Protein AF-A0A524D2X2-F1 (afdb_monomer_lite)

Foldseek 3Di:
DQDWQWDWDWDDDPPDTDIDTHTAFDLDPVVPGRDSQKDFDAFDPVDPVRFTWIARPVPRDIDGRCSGNRVVVVVVVVVVVVCVCPVVVDNDLVVVCVVVVDDSVVSVVVVVVVVVCVCPDPVVVCLLQAADEAQEKEWEWDWDQDPNAIWIWIWIAGPVRRTLFIDIGNDPALVVVLVRVVSSQVSHPHGHQEYEYEPDVSVVVSVVVVQAWHWYKYAYPPDQQFGIWIWGWHHDPFKIKTKIWTWRDDVVPDPDTHTPAIDMDIGTDDDPDPPPPPPDPPPDPPPPDDDDDDDDDPPPPPDDGDDD

Radius of gyration: 34.2 Å; chains: 1; bounding box: 66×46×114 Å

Secondary structure (DSSP, 8-state):
-----EEEEEEEETTEEEEEEEE-----GGGT-----EEEEEE-TTSTT-PEEEEETTT--EEEGGGSHHHHHHHHHHHHHHHHHHHTS---HHHHHHHTT--HHHHHHHHHHHHHHHHHSHHHHHHHHS----SEEEEEEEEEEETTEEEEEEEEEETT--EEEEEEES---HHHHHHHHHHHHTTSSS--SEEEEES-HHHHHHHHHS-S-EEEEEE-SS-TT--EEEEEEEE-SSEEEEEEEEESS-TTT-SS--EEEEEEEEEE-------------TTS------------------------

Structure (mmCIF, N/CA/C/O backbone):
data_AF-A0A524D2X2-F1
#
_entry.id   AF-A0A524D2X2-F1
#
loop_
_atom_site.group_PDB
_atom_site.id
_atom_site.type_symbol
_atom_site.label_atom_id
_atom_site.label_alt_id
_atom_site.label_comp_id
_atom_site.label_asym_id
_atom_site.label_entity_id
_atom_site.label_seq_id
_atom_site.pdbx_PDB_ins_code
_atom_site.Cartn_x
_atom_site.Cartn_y
_atom_site.Cartn_z
_atom_site.occupancy
_atom_site.B_iso_or_equiv
_atom_site.auth_seq_id
_atom_site.auth_comp_id
_atom_site.auth_asym_id
_atom_site.auth_atom_id
_atom_site.pdbx_PDB_model_num
ATOM 1 N N . MET A 1 1 ? 29.702 -10.549 -51.983 1.00 50.19 1 MET A N 1
ATOM 2 C CA . MET A 1 1 ? 29.523 -10.274 -50.538 1.00 50.19 1 MET A CA 1
ATOM 3 C C . MET A 1 1 ? 28.771 -8.965 -50.365 1.00 50.19 1 MET A C 1
ATOM 5 O O . MET A 1 1 ? 29.212 -7.961 -50.914 1.00 50.19 1 MET A O 1
ATOM 9 N N . LYS A 1 2 ? 27.643 -8.965 -49.644 1.00 61.53 2 LYS A N 1
ATOM 10 C CA . LYS A 1 2 ? 26.964 -7.725 -49.238 1.00 61.53 2 LYS A CA 1
ATOM 11 C C . LYS A 1 2 ? 27.835 -6.995 -48.206 1.00 61.53 2 LYS A C 1
ATOM 13 O O . LYS A 1 2 ? 28.372 -7.635 -47.306 1.00 61.53 2 LYS A O 1
ATOM 18 N N . ARG A 1 3 ? 28.019 -5.678 -48.351 1.00 68.75 3 ARG A N 1
ATOM 19 C CA . ARG A 1 3 ? 28.736 -4.856 -47.362 1.00 68.75 3 ARG A CA 1
ATOM 20 C C . ARG A 1 3 ? 27.747 -4.416 -46.285 1.00 68.75 3 ARG A C 1
ATOM 22 O O . ARG A 1 3 ? 26.934 -3.538 -46.547 1.00 68.75 3 ARG A O 1
ATOM 29 N N . LEU A 1 4 ? 27.842 -5.005 -45.096 1.00 79.69 4 LEU A N 1
ATOM 30 C CA . LEU A 1 4 ? 27.175 -4.487 -43.903 1.00 79.69 4 LEU A CA 1
ATOM 31 C C . LEU A 1 4 ? 27.956 -3.291 -43.354 1.00 79.69 4 LEU A C 1
ATOM 33 O O . LEU A 1 4 ? 29.186 -3.323 -43.268 1.00 79.69 4 LEU A O 1
ATOM 37 N N . TYR A 1 5 ? 27.234 -2.232 -42.997 1.00 85.25 5 TYR A N 1
ATOM 38 C CA . TYR A 1 5 ? 27.801 -1.059 -42.343 1.00 85.25 5 TYR A CA 1
ATOM 39 C C . TYR A 1 5 ? 27.584 -1.147 -40.840 1.00 85.25 5 TYR A C 1
ATOM 41 O O . TYR A 1 5 ? 26.526 -1.577 -40.386 1.00 85.25 5 TYR A O 1
ATOM 49 N N . TYR A 1 6 ? 28.575 -0.676 -40.087 1.00 85.88 6 TYR A N 1
ATOM 50 C CA . TYR A 1 6 ? 28.536 -0.658 -38.633 1.00 85.88 6 TYR A CA 1
ATOM 51 C C . TYR A 1 6 ? 28.816 0.748 -38.107 1.00 85.88 6 TYR A C 1
ATOM 53 O O . TYR A 1 6 ? 29.659 1.470 -38.647 1.00 85.88 6 TYR A O 1
ATOM 61 N N . HIS A 1 7 ? 28.120 1.125 -37.041 1.00 81.88 7 HIS A N 1
ATOM 62 C CA . HIS A 1 7 ? 28.504 2.218 -36.165 1.00 81.88 7 HIS A CA 1
ATOM 63 C C . HIS A 1 7 ? 29.312 1.638 -35.009 1.00 81.88 7 HIS A C 1
ATOM 65 O O . HIS A 1 7 ? 28.810 0.819 -34.244 1.00 81.88 7 HIS A O 1
ATOM 71 N N . ASN A 1 8 ? 30.578 2.031 -34.911 1.00 83.69 8 ASN A N 1
ATOM 72 C CA . ASN A 1 8 ? 31.419 1.608 -33.805 1.00 83.69 8 ASN A CA 1
ATOM 73 C C . ASN A 1 8 ? 31.112 2.490 -32.590 1.00 83.69 8 ASN A C 1
ATOM 75 O O . ASN A 1 8 ? 31.401 3.688 -32.596 1.00 83.69 8 ASN A O 1
ATOM 79 N N . LEU A 1 9 ? 30.482 1.895 -31.583 1.00 79.62 9 LEU A N 1
ATOM 80 C CA . LEU A 1 9 ? 30.258 2.518 -30.292 1.00 79.62 9 LEU A CA 1
ATOM 81 C C . LEU A 1 9 ? 31.445 2.186 -29.394 1.00 79.62 9 LEU A C 1
ATOM 83 O O . LEU A 1 9 ? 31.559 1.055 -28.927 1.00 79.62 9 LEU A O 1
ATOM 87 N N . VAL A 1 10 ? 32.296 3.173 -29.133 1.00 82.81 10 VAL A N 1
ATOM 88 C CA . VAL A 1 10 ? 33.324 3.080 -28.093 1.00 82.81 10 VAL A CA 1
ATOM 89 C C . VAL A 1 10 ? 32.718 3.585 -26.793 1.00 82.81 10 VAL A C 1
ATOM 91 O O . VAL A 1 10 ? 32.190 4.698 -26.743 1.00 82.81 10 VAL A O 1
ATOM 94 N N . PHE A 1 11 ? 32.766 2.773 -25.744 1.00 78.12 11 PHE A N 1
ATOM 95 C CA . PHE A 1 11 ? 32.232 3.134 -24.438 1.00 78.12 11 PHE A CA 1
ATOM 96 C C . PHE A 1 11 ? 33.265 2.905 -23.343 1.00 78.12 11 PHE A C 1
ATOM 98 O O . PHE A 1 11 ? 34.055 1.963 -23.384 1.00 78.12 11 PHE A O 1
ATOM 105 N N . LYS A 1 12 ? 33.216 3.773 -22.332 1.00 73.50 12 LYS A N 1
ATOM 106 C CA . LYS A 1 12 ? 34.011 3.652 -21.116 1.00 73.50 12 LYS A CA 1
ATOM 107 C C . LYS A 1 12 ? 33.079 3.635 -19.917 1.00 73.50 12 LYS A C 1
ATOM 109 O O . LYS A 1 12 ? 32.429 4.635 -19.619 1.00 73.50 12 LYS A O 1
ATOM 114 N N . VAL A 1 13 ? 32.996 2.490 -19.250 1.00 63.31 13 VAL A N 1
ATOM 115 C CA . VAL A 1 13 ? 32.180 2.309 -18.047 1.00 63.31 13 VAL A CA 1
ATOM 116 C C . VAL A 1 13 ? 33.104 1.844 -16.931 1.00 63.31 13 VAL A C 1
ATOM 118 O O . VAL A 1 13 ? 33.654 0.744 -16.969 1.00 63.31 13 VAL A O 1
ATOM 121 N N . ASN A 1 14 ? 33.290 2.699 -15.925 1.00 79.00 14 ASN A N 1
ATOM 122 C CA . ASN A 1 14 ? 34.291 2.520 -14.870 1.00 79.00 14 ASN A CA 1
ATOM 123 C C . ASN A 1 14 ? 35.712 2.388 -15.464 1.00 79.00 14 ASN A C 1
ATOM 125 O O . ASN A 1 14 ? 36.148 3.254 -16.223 1.00 79.00 14 ASN A O 1
ATOM 129 N N . ASN A 1 15 ? 36.421 1.305 -15.132 1.00 77.56 15 ASN A N 1
ATOM 130 C CA . ASN A 1 15 ? 37.762 0.997 -15.638 1.00 77.56 15 ASN A CA 1
ATOM 131 C C . ASN A 1 15 ? 37.749 0.127 -16.906 1.00 77.56 15 ASN A C 1
ATOM 133 O O . ASN A 1 15 ? 38.810 -0.315 -17.338 1.00 77.56 15 ASN A O 1
ATOM 137 N N . TYR A 1 16 ? 36.577 -0.133 -17.490 1.00 62.41 16 TYR A N 1
ATOM 138 C CA . TYR A 1 16 ? 36.454 -0.911 -18.718 1.00 62.41 16 TYR A CA 1
ATOM 139 C C . TYR A 1 16 ? 36.249 0.011 -19.910 1.00 62.41 16 TYR A C 1
ATOM 141 O O . TYR A 1 16 ? 35.376 0.882 -19.895 1.00 62.41 16 TYR A O 1
ATOM 149 N N . GLU A 1 17 ? 37.050 -0.213 -20.943 1.00 86.69 17 GLU A N 1
ATOM 150 C CA . GLU A 1 17 ? 36.886 0.374 -22.264 1.00 86.69 17 GLU A CA 1
ATOM 151 C C . GLU A 1 17 ? 36.520 -0.749 -23.231 1.00 86.69 17 GLU A C 1
ATOM 153 O O . GLU A 1 17 ? 37.153 -1.806 -23.243 1.00 86.69 17 GLU A O 1
ATOM 158 N N . GLY A 1 18 ? 35.453 -0.541 -23.992 1.00 82.38 18 GLY A N 1
ATOM 159 C CA . GLY A 1 18 ? 34.936 -1.512 -24.941 1.00 82.38 18 GLY A CA 1
ATOM 160 C C . GLY A 1 18 ? 34.557 -0.838 -26.247 1.00 82.38 18 GLY A C 1
ATOM 161 O O . GLY A 1 18 ? 34.305 0.366 -26.297 1.00 82.38 18 GLY A O 1
ATOM 162 N N . SER A 1 19 ? 34.501 -1.631 -27.312 1.00 84.38 19 SER A N 1
ATOM 163 C CA . SER A 1 19 ? 33.905 -1.201 -28.572 1.00 84.38 19 SER A CA 1
ATOM 164 C C . SER A 1 19 ? 32.875 -2.222 -29.028 1.00 84.38 19 SER A C 1
ATOM 166 O O . SER A 1 19 ? 33.082 -3.428 -28.892 1.00 84.38 19 SER A O 1
ATOM 168 N N . TYR A 1 20 ? 31.751 -1.738 -29.544 1.00 81.88 20 TYR A N 1
ATOM 169 C CA . TYR A 1 20 ? 30.685 -2.578 -30.066 1.00 81.88 20 TYR A CA 1
ATOM 170 C C . TYR A 1 20 ? 30.286 -2.106 -31.463 1.00 81.88 20 TYR A C 1
ATOM 172 O O . TYR A 1 20 ? 30.044 -0.920 -31.690 1.00 81.88 20 TYR A O 1
ATOM 180 N N . ASN A 1 21 ? 30.234 -3.036 -32.416 1.00 85.31 21 ASN A N 1
ATOM 181 C CA . ASN A 1 21 ? 29.871 -2.743 -33.799 1.00 85.31 21 ASN A CA 1
ATOM 182 C C . ASN A 1 21 ? 28.360 -2.882 -33.974 1.00 85.31 21 ASN A C 1
ATOM 184 O O . ASN A 1 21 ? 27.833 -3.981 -34.119 1.00 85.31 21 ASN A O 1
ATOM 188 N N . ILE A 1 22 ? 27.669 -1.748 -33.988 1.00 85.12 22 ILE A N 1
ATOM 189 C CA . ILE A 1 22 ? 26.219 -1.679 -34.141 1.00 85.12 22 ILE A CA 1
ATOM 190 C C . ILE A 1 22 ? 25.862 -1.743 -35.629 1.00 85.12 22 ILE A C 1
ATOM 192 O O . ILE A 1 22 ? 26.285 -0.855 -36.371 1.00 85.12 22 ILE A O 1
ATOM 196 N N . PRO A 1 23 ? 25.089 -2.735 -36.101 1.00 88.75 23 PRO A N 1
ATOM 197 C CA . PRO A 1 23 ? 24.693 -2.798 -37.501 1.00 88.75 23 PRO A CA 1
ATOM 198 C C . PRO A 1 23 ? 23.774 -1.626 -37.875 1.00 88.75 23 PRO A C 1
ATOM 200 O O . PRO A 1 23 ? 22.844 -1.256 -37.152 1.00 88.75 23 PRO A O 1
ATOM 203 N N . ILE A 1 24 ? 24.028 -1.036 -39.041 1.00 88.88 24 ILE A N 1
ATOM 204 C CA . ILE A 1 24 ? 23.178 0.003 -39.623 1.00 88.88 24 ILE A CA 1
ATOM 205 C C . ILE A 1 24 ? 22.122 -0.664 -40.501 1.00 88.88 24 ILE A C 1
ATOM 207 O O . ILE A 1 24 ? 22.444 -1.222 -41.548 1.00 88.88 24 ILE A O 1
ATOM 211 N N . LEU A 1 25 ? 20.864 -0.576 -40.073 1.00 90.81 25 LEU A N 1
ATOM 212 C CA . LEU A 1 25 ? 19.709 -1.190 -40.718 1.00 90.81 25 LEU A CA 1
ATOM 213 C C . LEU A 1 25 ? 18.694 -0.119 -41.112 1.00 90.81 25 LEU A C 1
ATOM 215 O O . LEU A 1 25 ? 18.535 0.889 -40.416 1.00 90.81 25 LEU A O 1
ATOM 219 N N . CYS A 1 26 ? 17.984 -0.347 -42.215 1.00 89.81 26 CYS A N 1
ATOM 220 C CA . CYS A 1 26 ? 16.953 0.576 -42.675 1.00 89.81 26 CYS A CA 1
ATOM 221 C C . CYS A 1 26 ? 15.828 0.730 -41.631 1.00 89.81 26 CYS A C 1
ATOM 223 O O . CYS A 1 26 ? 15.242 -0.276 -41.238 1.00 89.81 26 CYS A O 1
ATOM 225 N N . PRO A 1 27 ? 15.469 1.958 -41.211 1.00 89.38 27 PRO A N 1
ATOM 226 C CA . PRO A 1 27 ? 14.425 2.175 -40.208 1.00 89.38 27 PRO A CA 1
ATOM 227 C C . PRO A 1 27 ? 13.002 2.230 -40.771 1.00 89.38 27 PRO A C 1
ATOM 229 O O . PRO A 1 27 ? 12.057 2.496 -40.024 1.00 89.38 27 PRO A O 1
ATOM 232 N N . ASN A 1 28 ? 12.828 2.032 -42.081 1.00 87.06 28 ASN A N 1
ATOM 233 C CA . ASN A 1 28 ? 11.549 2.238 -42.747 1.00 87.06 28 ASN A CA 1
ATOM 234 C C . ASN A 1 28 ? 10.563 1.089 -42.483 1.00 87.06 28 ASN A C 1
ATOM 236 O O . ASN A 1 28 ? 10.448 0.137 -43.258 1.00 87.06 28 ASN A O 1
ATOM 240 N N . THR A 1 29 ? 9.773 1.233 -41.421 1.00 76.50 29 THR A N 1
ATOM 241 C CA . THR A 1 29 ? 8.719 0.274 -41.064 1.00 76.50 29 THR A CA 1
ATOM 242 C C . THR A 1 29 ? 7.435 0.422 -41.869 1.00 76.50 29 THR A C 1
ATOM 244 O O . THR A 1 29 ? 6.685 -0.542 -41.944 1.00 76.50 29 THR A O 1
ATOM 247 N N . SER A 1 30 ? 7.192 1.563 -42.528 1.00 73.12 30 SER A N 1
ATOM 248 C CA . SER A 1 30 ? 5.973 1.766 -43.337 1.00 73.12 30 SER A CA 1
ATOM 249 C C . SER A 1 30 ? 5.852 0.782 -44.509 1.00 73.12 30 SER A C 1
ATOM 251 O O . SER A 1 30 ? 4.756 0.519 -44.989 1.00 73.12 30 SER A O 1
ATOM 253 N N . ARG A 1 31 ? 6.980 0.202 -44.942 1.00 70.56 31 ARG A N 1
ATOM 254 C CA . ARG A 1 31 ? 7.062 -0.840 -45.979 1.00 70.56 31 ARG A CA 1
ATOM 255 C C . ARG A 1 31 ? 7.665 -2.155 -45.464 1.00 70.56 31 ARG A C 1
ATOM 257 O O . ARG A 1 31 ? 8.093 -2.974 -46.268 1.00 70.56 31 ARG A O 1
ATOM 264 N N . GLY A 1 32 ? 7.791 -2.325 -44.143 1.00 72.06 32 GLY A N 1
ATOM 265 C CA . GLY A 1 32 ? 8.446 -3.493 -43.533 1.00 72.06 32 GLY A CA 1
ATOM 266 C C . GLY A 1 32 ? 9.927 -3.669 -43.907 1.00 72.06 32 GLY A C 1
ATOM 267 O O . GLY A 1 32 ? 10.467 -4.767 -43.808 1.00 72.06 32 GLY A O 1
ATOM 268 N N . CYS A 1 33 ? 10.603 -2.611 -44.365 1.00 80.88 33 CYS A N 1
ATOM 269 C CA . CYS A 1 33 ? 11.963 -2.704 -44.881 1.00 80.88 33 CYS A CA 1
ATOM 270 C C . CYS A 1 33 ? 12.976 -2.664 -43.729 1.00 80.88 33 CYS A C 1
ATOM 272 O O . CYS A 1 33 ? 13.250 -1.600 -43.181 1.00 80.88 33 CYS A O 1
ATOM 274 N N . LYS A 1 34 ? 13.568 -3.820 -43.404 1.00 74.00 34 LYS A N 1
ATOM 275 C CA . LYS A 1 34 ? 14.707 -3.968 -42.473 1.00 74.00 34 LYS A CA 1
ATOM 276 C C . LYS A 1 34 ? 16.011 -4.323 -43.201 1.00 74.00 34 LYS A C 1
ATOM 278 O O . LYS A 1 34 ? 16.839 -5.069 -42.691 1.00 74.00 34 LYS A O 1
ATOM 283 N N . SER A 1 35 ? 16.162 -3.841 -44.433 1.00 83.94 35 SER A N 1
ATOM 284 C CA . SER A 1 35 ? 17.281 -4.233 -45.290 1.00 83.94 35 SER A CA 1
ATOM 285 C C . SER A 1 35 ? 18.638 -3.783 -44.742 1.00 83.94 35 SER A C 1
ATOM 287 O O . SER A 1 35 ? 18.773 -2.688 -44.184 1.00 83.94 35 SER A O 1
ATOM 289 N N . ASP A 1 36 ? 19.641 -4.629 -44.970 1.00 83.56 36 ASP A N 1
ATOM 290 C CA . ASP A 1 36 ? 21.066 -4.376 -44.767 1.00 83.56 36 ASP A CA 1
ATOM 291 C C . ASP A 1 36 ? 21.742 -3.746 -46.002 1.00 83.56 36 ASP A C 1
ATOM 293 O O . ASP A 1 36 ? 22.921 -3.385 -45.960 1.00 83.56 36 ASP A O 1
ATOM 297 N N . ASN A 1 37 ? 21.000 -3.575 -47.105 1.00 90.38 37 ASN A N 1
ATOM 298 C CA . ASN A 1 37 ? 21.481 -3.019 -48.368 1.00 90.38 37 ASN A CA 1
ATOM 299 C C . ASN A 1 37 ? 21.565 -1.487 -48.318 1.00 90.38 37 ASN A C 1
ATOM 301 O O . ASN A 1 37 ? 20.820 -0.750 -48.972 1.00 90.38 37 ASN A O 1
ATOM 305 N N . ILE A 1 38 ? 22.477 -0.999 -47.486 1.00 91.50 38 ILE A N 1
ATOM 306 C CA . ILE A 1 38 ? 22.651 0.421 -47.198 1.00 91.50 38 ILE A CA 1
ATOM 307 C C . ILE A 1 38 ? 23.748 1.023 -48.092 1.00 91.50 38 ILE A C 1
ATOM 309 O O . ILE A 1 38 ? 24.635 0.334 -48.592 1.00 91.50 38 ILE A O 1
ATOM 313 N N . LYS A 1 39 ? 23.689 2.331 -48.337 1.00 92.56 39 LYS A N 1
ATOM 314 C CA . LYS A 1 39 ? 24.737 3.131 -48.983 1.00 92.56 39 LYS A CA 1
ATOM 315 C C . LYS A 1 39 ? 25.091 4.308 -48.075 1.00 92.56 39 LYS A C 1
ATOM 317 O O . LYS A 1 39 ? 24.193 4.945 -47.535 1.00 92.56 39 LYS A O 1
ATOM 322 N N . LYS A 1 40 ? 26.379 4.634 -47.941 1.00 91.19 40 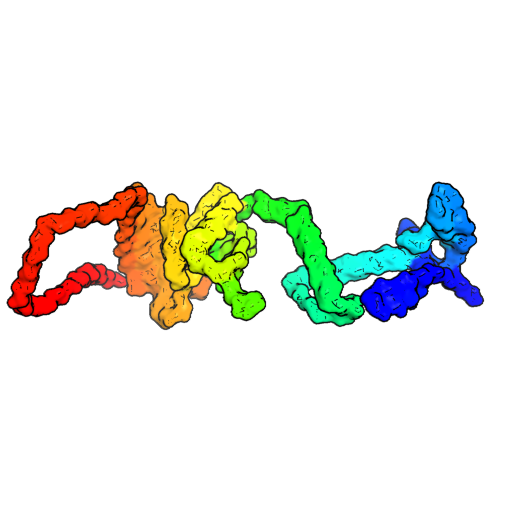LYS A N 1
ATOM 323 C CA . LYS A 1 40 ? 26.821 5.915 -47.360 1.00 91.19 40 LYS A CA 1
ATOM 324 C C . LYS A 1 40 ? 26.575 7.046 -48.358 1.00 91.19 40 LYS A C 1
ATOM 326 O O . LYS A 1 40 ? 27.038 6.958 -49.494 1.00 91.19 40 LYS A O 1
ATOM 331 N N . ASP A 1 41 ? 25.882 8.092 -47.927 1.00 90.19 41 ASP A N 1
ATOM 332 C CA . ASP A 1 41 ? 25.430 9.199 -48.781 1.00 90.19 41 ASP A CA 1
ATOM 333 C C . ASP A 1 41 ? 26.023 10.542 -48.328 1.00 90.19 41 ASP A C 1
ATOM 335 O O . ASP A 1 41 ? 25.339 11.550 -48.183 1.00 90.19 41 ASP A O 1
ATOM 339 N N . GLY A 1 42 ? 27.330 10.524 -48.045 1.00 90.75 42 GLY A N 1
ATOM 340 C CA . GLY A 1 42 ? 28.063 11.691 -47.557 1.00 90.75 42 GLY A CA 1
ATOM 341 C C . GLY A 1 42 ? 27.684 12.117 -46.135 1.00 90.75 42 GLY A C 1
ATOM 342 O O . GLY A 1 42 ? 26.970 11.419 -45.413 1.00 90.75 42 GLY A O 1
ATOM 343 N N . HIS A 1 43 ? 28.220 13.255 -45.713 1.00 90.75 43 HIS A N 1
ATOM 344 C CA . HIS A 1 43 ? 27.957 13.841 -44.402 1.00 90.75 43 HIS A CA 1
ATOM 345 C C . HIS A 1 43 ? 26.979 15.008 -44.522 1.00 90.75 43 HIS A C 1
ATOM 347 O O . HIS A 1 43 ? 26.997 15.737 -45.513 1.00 90.75 43 HIS A O 1
ATOM 353 N N . ASP A 1 44 ? 26.129 15.188 -43.511 1.00 89.75 44 ASP A N 1
ATOM 354 C CA . ASP A 1 44 ? 25.208 16.318 -43.458 1.00 89.75 44 ASP A CA 1
ATOM 355 C C . ASP A 1 44 ? 25.912 17.606 -43.037 1.00 89.75 44 ASP A C 1
ATOM 357 O O . ASP A 1 44 ? 26.047 17.892 -41.850 1.00 89.75 44 ASP A O 1
ATOM 361 N N . THR A 1 45 ? 26.358 18.406 -43.998 1.00 89.81 45 THR A N 1
ATOM 362 C CA . THR A 1 45 ? 27.107 19.637 -43.712 1.00 89.81 45 THR A CA 1
ATOM 363 C C . THR A 1 45 ? 26.252 20.750 -43.101 1.00 89.81 45 THR A C 1
ATOM 365 O O . THR A 1 45 ? 26.811 21.709 -42.575 1.00 89.81 45 THR A O 1
ATOM 368 N N . SER A 1 46 ? 24.917 20.631 -43.102 1.00 88.00 46 SER A N 1
ATOM 369 C CA . SER A 1 46 ? 24.035 21.599 -42.434 1.00 88.00 46 SER A CA 1
ATOM 370 C C . SER A 1 46 ? 24.029 21.482 -40.909 1.00 88.00 46 SER A C 1
ATOM 372 O O . SER A 1 46 ? 23.549 22.389 -40.233 1.00 88.00 46 SER A O 1
ATOM 374 N N . VAL A 1 47 ? 24.554 20.389 -40.345 1.00 85.50 47 VAL A N 1
ATOM 375 C CA . VAL A 1 47 ? 24.633 20.187 -38.892 1.00 85.50 47 VAL A CA 1
ATOM 376 C C . VAL A 1 47 ? 26.093 20.247 -38.454 1.00 85.50 47 VAL A C 1
ATOM 378 O O . VAL A 1 47 ? 26.963 19.635 -39.069 1.00 85.50 47 VAL A O 1
ATOM 381 N N . LYS A 1 48 ? 26.376 20.943 -37.344 1.00 84.94 48 LYS A N 1
ATOM 382 C CA . LYS A 1 48 ? 27.743 21.135 -36.814 1.00 84.94 48 LYS A CA 1
ATOM 383 C C . LYS A 1 48 ? 28.510 19.823 -36.606 1.00 84.94 48 LYS A C 1
ATOM 385 O O . LYS A 1 48 ? 29.720 19.788 -36.791 1.00 84.94 48 LYS A O 1
ATOM 390 N N . SER A 1 49 ? 27.817 18.750 -36.223 1.00 83.94 49 SER A N 1
ATOM 391 C CA . SER A 1 49 ? 28.411 17.420 -36.034 1.00 83.94 49 SER A CA 1
ATOM 392 C C . SER A 1 49 ? 28.702 16.682 -37.343 1.00 83.94 49 SER A C 1
ATOM 394 O O . SER A 1 49 ? 29.320 15.622 -37.301 1.00 83.94 49 SER A O 1
ATOM 396 N N . SER A 1 50 ? 28.252 17.218 -38.484 1.00 88.44 50 SER A N 1
ATOM 397 C CA . SER A 1 50 ? 28.385 16.636 -39.820 1.00 88.44 50 SER A CA 1
ATOM 398 C C . SER A 1 50 ? 28.117 15.127 -39.833 1.00 88.44 50 SER A C 1
ATOM 400 O O . SER A 1 50 ? 29.000 14.344 -40.185 1.00 88.44 50 SER A O 1
ATOM 402 N N . PRO A 1 51 ? 26.931 14.665 -39.392 1.00 90.56 51 PRO A N 1
ATOM 403 C CA . PRO A 1 51 ? 26.656 13.242 -39.246 1.00 90.56 51 PRO A CA 1
ATOM 404 C C . PRO A 1 51 ? 26.652 12.532 -40.604 1.00 90.56 51 PRO A C 1
ATOM 406 O O . PRO A 1 51 ? 26.188 13.070 -41.608 1.00 90.56 51 PRO A O 1
ATOM 409 N N . GLN A 1 52 ? 27.141 11.292 -40.637 1.00 92.81 52 GLN A N 1
ATOM 410 C CA . GLN A 1 52 ? 27.078 10.440 -41.828 1.00 92.81 52 GLN A CA 1
ATOM 411 C C . GLN A 1 52 ? 25.614 10.127 -42.177 1.00 92.81 52 GLN A C 1
ATOM 413 O O . GLN A 1 52 ? 24.899 9.543 -41.357 1.00 92.81 52 GLN A O 1
ATOM 418 N N . LYS A 1 53 ? 25.195 10.454 -43.406 1.00 93.19 53 LYS A N 1
ATOM 419 C CA . LYS A 1 53 ? 23.911 10.034 -43.983 1.00 93.19 53 LYS A CA 1
ATOM 420 C C . LYS A 1 53 ? 24.022 8.638 -44.580 1.00 93.19 53 LYS A C 1
ATOM 422 O O . LYS A 1 53 ? 25.042 8.280 -45.181 1.00 93.19 53 LYS A O 1
ATOM 427 N N . TYR A 1 54 ? 22.951 7.872 -44.437 1.00 93.62 54 TYR A N 1
ATOM 428 C CA . TYR A 1 54 ? 22.785 6.545 -45.007 1.00 93.62 54 TYR A CA 1
ATOM 429 C C . TYR A 1 54 ? 21.507 6.503 -45.832 1.00 93.62 54 TYR A C 1
ATOM 431 O O . TYR A 1 54 ? 20.497 7.050 -45.409 1.00 93.62 54 TYR A O 1
ATOM 439 N N . THR A 1 55 ? 21.531 5.814 -46.968 1.00 93.25 55 THR A N 1
ATOM 440 C CA . THR A 1 55 ? 20.354 5.610 -47.819 1.00 93.25 55 THR A CA 1
ATOM 441 C C . THR A 1 55 ? 20.157 4.114 -48.042 1.00 93.25 55 THR A C 1
ATOM 443 O O . THR A 1 55 ? 21.087 3.412 -48.445 1.00 93.25 55 THR A O 1
ATOM 446 N N . CYS A 1 56 ? 18.959 3.605 -47.752 1.00 92.12 56 CYS A N 1
ATOM 447 C CA . CYS A 1 56 ? 18.591 2.223 -48.048 1.00 92.12 56 CYS A CA 1
ATOM 448 C C . CYS A 1 56 ? 18.318 2.073 -49.545 1.00 92.12 56 CYS A C 1
ATOM 450 O O . CYS A 1 56 ? 17.475 2.782 -50.091 1.00 92.12 56 CYS A O 1
ATOM 452 N N . LYS A 1 57 ? 19.001 1.142 -50.212 1.00 90.50 57 LYS A N 1
ATOM 453 C CA . LYS A 1 57 ? 18.837 0.936 -51.658 1.00 90.50 57 LYS A CA 1
ATOM 454 C C . LYS A 1 57 ? 17.517 0.269 -52.032 1.00 90.50 57 LYS A C 1
ATOM 456 O O . LYS A 1 57 ? 17.059 0.454 -53.151 1.00 90.50 57 LYS A O 1
ATOM 461 N N . ASP A 1 58 ? 16.908 -0.465 -51.107 1.00 89.75 58 ASP A N 1
ATOM 462 C CA . ASP A 1 58 ? 15.704 -1.245 -51.404 1.00 89.75 58 ASP A CA 1
ATOM 463 C C . ASP A 1 58 ? 14.425 -0.403 -51.288 1.00 89.75 58 ASP A C 1
ATOM 465 O O . ASP A 1 58 ? 13.457 -0.641 -52.003 1.00 89.75 58 ASP A O 1
ATOM 469 N N . CYS A 1 59 ? 14.404 0.605 -50.408 1.00 90.06 59 CYS A N 1
ATOM 470 C CA . CYS A 1 59 ? 13.223 1.452 -50.195 1.00 90.06 59 CYS A CA 1
ATOM 471 C C . CYS A 1 59 ? 13.462 2.953 -50.414 1.00 90.06 59 CYS A C 1
ATOM 473 O O . CYS A 1 59 ? 12.507 3.726 -50.347 1.00 90.06 59 CYS A O 1
ATOM 475 N N . GLY A 1 60 ? 14.709 3.371 -50.656 1.00 90.94 60 GLY A N 1
ATOM 476 C CA . GLY A 1 60 ? 15.091 4.762 -50.914 1.00 90.94 60 GLY A CA 1
ATOM 477 C C . GLY A 1 60 ? 15.131 5.667 -49.678 1.00 90.94 60 GLY A C 1
ATOM 478 O O . GLY A 1 60 ? 15.426 6.849 -49.806 1.00 90.94 60 GLY A O 1
ATOM 479 N N . THR A 1 61 ? 14.837 5.153 -48.480 1.00 92.12 61 THR A N 1
ATOM 480 C CA . THR A 1 61 ? 14.813 5.968 -47.257 1.00 92.12 61 THR A CA 1
ATOM 481 C C . THR A 1 61 ? 16.216 6.398 -46.839 1.00 92.12 61 THR A C 1
ATOM 483 O O . THR A 1 61 ? 17.101 5.553 -46.676 1.00 92.12 61 THR A O 1
ATOM 486 N N . THR A 1 62 ? 16.386 7.698 -46.591 1.00 92.00 62 THR A N 1
ATOM 487 C CA . THR A 1 62 ? 17.602 8.294 -46.023 1.00 92.00 62 THR A CA 1
ATOM 488 C C . THR A 1 62 ? 17.467 8.463 -44.508 1.00 92.00 62 THR A C 1
ATOM 490 O O . THR A 1 62 ? 16.414 8.861 -44.015 1.00 92.00 62 THR A O 1
ATOM 493 N N . PHE A 1 63 ? 18.516 8.137 -43.755 1.00 92.44 63 PHE A N 1
ATOM 494 C CA . PHE A 1 63 ? 18.525 8.132 -42.290 1.00 92.44 63 PHE A CA 1
ATOM 495 C C . PHE A 1 63 ? 19.946 8.301 -41.719 1.00 92.44 63 PHE A C 1
ATOM 497 O O . PHE A 1 63 ? 20.933 8.341 -42.459 1.00 92.44 63 PHE A O 1
ATOM 504 N N . TYR A 1 64 ? 20.055 8.407 -40.393 1.00 91.56 64 TYR A N 1
ATOM 505 C CA . TYR A 1 64 ? 21.317 8.540 -39.658 1.00 91.56 64 TYR A CA 1
ATOM 506 C C . TYR A 1 64 ? 21.604 7.279 -38.843 1.00 91.56 64 TYR A C 1
ATOM 508 O O . TYR A 1 64 ? 20.703 6.499 -38.554 1.00 91.56 64 TYR A O 1
ATOM 516 N N . ALA A 1 65 ? 22.853 7.098 -38.405 1.00 87.56 65 ALA A N 1
ATOM 517 C CA . ALA A 1 65 ? 23.225 5.934 -37.595 1.00 87.56 65 ALA A CA 1
ATOM 518 C C . ALA A 1 65 ? 22.325 5.764 -36.354 1.00 87.56 65 ALA A C 1
ATOM 520 O O . ALA A 1 65 ? 21.782 4.685 -36.147 1.00 87.56 65 ALA A O 1
ATOM 521 N N . HIS A 1 66 ? 22.098 6.838 -35.588 1.00 83.81 66 HIS A N 1
ATOM 522 C CA . HIS A 1 66 ? 21.291 6.820 -34.359 1.00 83.81 66 HIS A CA 1
ATOM 523 C C . HIS A 1 66 ? 19.785 6.604 -34.594 1.00 83.81 66 HIS A C 1
ATOM 525 O O . HIS A 1 66 ? 19.060 6.342 -33.643 1.00 83.81 66 HIS A O 1
ATOM 531 N N . THR A 1 67 ? 19.310 6.697 -35.842 1.00 86.81 67 THR A N 1
ATOM 532 C CA . THR A 1 67 ? 17.924 6.375 -36.214 1.00 86.81 67 THR A CA 1
ATOM 533 C C . THR A 1 67 ? 17.801 5.024 -36.917 1.00 86.81 67 THR A C 1
ATOM 535 O O . THR A 1 67 ? 16.731 4.716 -37.427 1.00 86.81 67 THR A O 1
ATOM 538 N N . SER A 1 68 ? 18.868 4.214 -36.952 1.00 87.94 68 SER A N 1
ATOM 539 C CA . SER A 1 68 ? 18.870 2.842 -37.487 1.00 87.94 68 SER A CA 1
ATOM 540 C C . SER A 1 68 ? 17.767 1.981 -36.860 1.00 87.94 68 SER A C 1
ATOM 542 O O . SER A 1 68 ? 17.486 2.093 -35.664 1.00 87.94 68 SER A O 1
ATOM 544 N N . ALA A 1 69 ? 17.199 1.056 -37.645 1.00 86.19 69 ALA A N 1
ATOM 545 C CA . ALA A 1 69 ? 16.226 0.070 -37.153 1.00 86.19 69 ALA A CA 1
ATOM 546 C C . ALA A 1 69 ? 16.740 -0.724 -35.942 1.00 86.19 69 ALA A C 1
ATOM 548 O O . ALA A 1 69 ? 15.949 -1.073 -35.075 1.00 86.19 69 ALA A O 1
ATOM 549 N N . PHE A 1 70 ? 18.054 -0.943 -35.841 1.00 84.12 70 PHE A N 1
ATOM 550 C CA . PHE A 1 70 ? 18.667 -1.613 -34.694 1.00 84.12 70 PHE A CA 1
ATOM 551 C C . PHE A 1 70 ? 18.306 -0.956 -33.355 1.00 84.12 70 PHE A C 1
ATOM 553 O O . PHE A 1 70 ? 17.936 -1.647 -32.412 1.00 84.12 70 PHE A O 1
ATOM 560 N N . TYR A 1 71 ? 18.376 0.377 -33.270 1.00 81.69 71 TYR A N 1
ATOM 561 C CA . TYR A 1 71 ? 18.073 1.088 -32.025 1.00 81.69 71 TYR A CA 1
ATOM 562 C C . TYR A 1 71 ? 16.592 0.996 -31.665 1.00 81.69 71 TYR A C 1
ATOM 564 O O . TYR A 1 71 ? 16.265 0.829 -30.496 1.00 81.69 71 TYR A O 1
ATOM 572 N N . ARG A 1 72 ? 15.711 1.028 -32.670 1.00 77.69 72 ARG A N 1
ATOM 573 C CA . ARG A 1 72 ? 14.270 0.831 -32.472 1.00 77.69 72 ARG A CA 1
ATOM 574 C C . ARG A 1 72 ? 13.933 -0.583 -32.010 1.00 77.69 72 ARG A C 1
ATOM 576 O O . ARG A 1 72 ? 13.083 -0.748 -31.144 1.00 77.69 72 ARG A O 1
ATOM 583 N N . ASP A 1 73 ? 14.583 -1.591 -32.586 1.00 78.81 73 ASP A N 1
ATOM 584 C CA . ASP A 1 73 ? 14.378 -2.986 -32.195 1.00 78.81 73 ASP A CA 1
ATOM 585 C C . ASP A 1 73 ? 14.876 -3.215 -30.756 1.00 78.81 73 ASP A C 1
ATOM 587 O O . ASP A 1 73 ? 14.180 -3.842 -29.962 1.00 78.81 73 ASP A O 1
ATOM 591 N N . ILE A 1 74 ? 16.020 -2.634 -30.372 1.00 78.56 74 ILE A N 1
ATOM 592 C CA . ILE A 1 74 ? 16.493 -2.652 -28.978 1.00 78.56 74 ILE A CA 1
ATOM 593 C C . ILE A 1 74 ? 15.506 -1.959 -28.042 1.00 78.56 74 ILE A C 1
ATOM 595 O O . ILE A 1 74 ? 15.190 -2.506 -26.992 1.00 78.56 74 ILE A O 1
ATOM 599 N N . GLU A 1 75 ? 15.019 -0.773 -28.402 1.00 75.56 75 GLU A N 1
ATOM 600 C CA . GLU A 1 75 ? 14.042 -0.038 -27.598 1.00 75.56 75 GLU A CA 1
ATOM 601 C C . GLU A 1 75 ? 12.757 -0.852 -27.394 1.00 75.56 75 GLU A C 1
ATOM 603 O O . GLU A 1 75 ? 12.287 -0.981 -26.266 1.00 75.56 75 GLU A O 1
ATOM 608 N N . SER A 1 76 ? 12.228 -1.461 -28.461 1.00 75.94 76 SER A N 1
ATOM 609 C CA . SER A 1 76 ? 11.051 -2.333 -28.389 1.00 75.94 76 SER A CA 1
ATOM 610 C C . SER A 1 76 ? 11.296 -3.543 -27.490 1.00 75.94 76 SER A C 1
ATOM 612 O O . SER A 1 76 ? 10.470 -3.832 -26.628 1.00 75.94 76 SER A O 1
ATOM 614 N N . ASN A 1 77 ? 12.441 -4.213 -27.646 1.00 74.81 77 ASN A N 1
ATOM 615 C CA . ASN A 1 77 ? 12.799 -5.378 -26.837 1.00 74.81 77 ASN A CA 1
ATOM 616 C C . ASN A 1 77 ? 12.968 -5.009 -25.361 1.00 74.81 77 ASN A C 1
ATOM 618 O O . ASN A 1 77 ? 12.527 -5.756 -24.494 1.00 74.81 77 ASN A O 1
ATOM 622 N N . ILE A 1 78 ? 13.577 -3.855 -25.065 1.00 72.56 78 ILE A N 1
ATOM 623 C CA . ILE A 1 78 ? 13.673 -3.338 -23.699 1.00 72.56 78 ILE A CA 1
ATOM 624 C C . ILE A 1 78 ? 12.269 -3.063 -23.165 1.00 72.56 78 ILE A C 1
ATOM 626 O O . ILE A 1 78 ? 11.953 -3.528 -22.081 1.00 72.56 78 ILE A O 1
ATOM 630 N N . ASN A 1 79 ? 11.406 -2.366 -23.904 1.00 73.81 79 ASN A N 1
ATOM 631 C CA . ASN A 1 79 ? 10.059 -2.039 -23.433 1.00 73.81 79 ASN A CA 1
ATOM 632 C C . ASN A 1 79 ? 9.214 -3.289 -23.155 1.00 73.81 79 ASN A C 1
ATOM 634 O O . ASN A 1 79 ? 8.637 -3.395 -22.077 1.00 73.81 79 ASN A O 1
ATOM 638 N N . GLU A 1 80 ? 9.176 -4.249 -24.080 1.00 75.94 80 GLU A N 1
ATOM 639 C CA . GLU A 1 80 ? 8.469 -5.523 -23.894 1.00 75.94 80 GLU A CA 1
ATOM 640 C C . GLU A 1 80 ? 9.039 -6.310 -22.709 1.00 75.94 80 GLU A C 1
ATOM 642 O O . GLU A 1 80 ? 8.298 -6.826 -21.873 1.00 75.94 80 GLU A O 1
ATOM 647 N N . PHE A 1 81 ? 10.365 -6.336 -22.575 1.00 70.38 81 PHE A N 1
ATOM 648 C CA . PHE A 1 81 ? 11.027 -6.952 -21.436 1.00 70.38 81 PHE A CA 1
ATOM 649 C C . PHE A 1 81 ? 10.639 -6.288 -20.112 1.00 70.38 81 PHE A C 1
ATOM 651 O O . PHE A 1 81 ? 10.315 -6.981 -19.148 1.00 70.38 81 PHE A O 1
ATOM 658 N N . MET A 1 82 ? 10.642 -4.956 -20.059 1.00 69.88 82 MET A N 1
ATOM 659 C CA . MET A 1 82 ? 10.249 -4.221 -18.864 1.00 69.88 82 MET A CA 1
ATOM 660 C C . MET A 1 82 ? 8.794 -4.512 -18.521 1.00 69.88 82 MET A C 1
ATOM 662 O O . MET A 1 82 ? 8.512 -4.849 -17.376 1.00 69.88 82 MET A O 1
ATOM 666 N N . LEU A 1 83 ? 7.889 -4.487 -19.501 1.00 73.69 83 LEU A N 1
ATOM 667 C CA . LEU A 1 83 ? 6.491 -4.864 -19.296 1.00 73.69 83 LEU A CA 1
ATOM 668 C C . LEU A 1 83 ? 6.373 -6.270 -18.693 1.00 73.69 83 LEU A C 1
ATOM 670 O O . LEU A 1 83 ? 5.742 -6.413 -17.650 1.00 73.69 83 LEU A O 1
ATOM 674 N N . ASN A 1 84 ? 7.070 -7.266 -19.247 1.00 72.19 84 ASN A N 1
ATOM 675 C CA . ASN A 1 84 ? 7.083 -8.635 -18.716 1.00 72.19 84 ASN A CA 1
ATOM 676 C C . ASN A 1 84 ? 7.655 -8.719 -17.288 1.00 72.19 84 ASN A C 1
ATOM 678 O O . ASN A 1 84 ? 7.178 -9.496 -16.456 1.00 72.19 84 ASN A O 1
ATOM 682 N N . LEU A 1 85 ? 8.680 -7.919 -16.983 1.00 68.94 85 LEU A N 1
ATOM 683 C CA . LEU A 1 85 ? 9.306 -7.873 -15.662 1.00 68.94 85 LEU A CA 1
ATOM 684 C C . LEU A 1 85 ? 8.384 -7.230 -14.610 1.00 68.94 85 LEU A C 1
ATOM 686 O O . LEU A 1 85 ? 8.374 -7.654 -13.452 1.00 68.94 85 LEU A O 1
ATOM 690 N N . PHE A 1 86 ? 7.582 -6.238 -15.007 1.00 69.88 86 PHE A N 1
ATOM 691 C CA . PHE A 1 86 ? 6.625 -5.560 -14.129 1.00 69.88 86 PHE A CA 1
ATOM 692 C C . PHE A 1 86 ? 5.267 -6.262 -14.032 1.00 69.88 86 PHE A C 1
ATOM 694 O O . PHE A 1 86 ? 4.612 -6.132 -12.999 1.00 69.88 86 PHE A O 1
ATOM 701 N N . GLU A 1 87 ? 4.862 -7.043 -15.036 1.00 69.06 87 GLU A N 1
ATOM 702 C CA . GLU A 1 87 ? 3.549 -7.703 -15.102 1.00 69.06 87 GLU A CA 1
ATOM 703 C C . GLU A 1 87 ? 3.279 -8.599 -13.882 1.00 69.06 87 GLU A C 1
ATOM 705 O O . GLU A 1 87 ? 2.166 -8.659 -13.365 1.00 69.06 87 GLU A O 1
ATOM 710 N N . LYS A 1 88 ? 4.322 -9.248 -13.350 1.00 63.28 88 LYS A N 1
ATOM 711 C CA . LYS A 1 88 ? 4.209 -10.129 -12.174 1.00 63.28 88 LYS A CA 1
ATOM 712 C C . LYS A 1 88 ? 4.451 -9.420 -10.839 1.00 63.28 88 LYS A C 1
ATOM 714 O O . LYS A 1 88 ? 4.433 -10.076 -9.796 1.00 63.28 88 LYS A O 1
ATOM 719 N N . GLY A 1 89 ? 4.738 -8.115 -10.849 1.00 61.28 89 GLY A N 1
ATOM 720 C CA . GLY A 1 89 ? 4.985 -7.301 -9.651 1.00 61.28 89 GLY A CA 1
ATOM 721 C C . GLY A 1 89 ? 6.205 -7.713 -8.810 1.00 61.28 89 GLY A C 1
ATOM 722 O O . GLY A 1 89 ? 6.434 -7.149 -7.741 1.00 61.28 89 GLY A O 1
ATOM 723 N N . LYS A 1 90 ? 6.997 -8.693 -9.265 1.00 63.81 90 LYS A N 1
ATOM 724 C CA . LYS A 1 90 ? 8.206 -9.182 -8.595 1.00 63.81 90 LYS A CA 1
ATOM 725 C C . LYS A 1 90 ? 9.425 -8.798 -9.412 1.00 63.81 90 LYS A C 1
ATOM 727 O O . LYS A 1 90 ? 9.802 -9.486 -10.353 1.00 63.81 90 LYS A O 1
ATOM 732 N N . ILE A 1 91 ? 10.047 -7.704 -9.002 1.00 69.62 91 ILE A N 1
ATOM 733 C CA . ILE A 1 91 ? 11.320 -7.254 -9.549 1.00 69.62 91 ILE A CA 1
ATOM 734 C C . ILE A 1 91 ? 12.423 -7.943 -8.755 1.00 69.62 91 ILE A C 1
ATOM 736 O O . ILE A 1 91 ? 12.617 -7.652 -7.573 1.00 69.62 91 ILE A O 1
ATOM 740 N N . ASP A 1 92 ? 13.141 -8.853 -9.399 1.00 72.19 92 ASP A N 1
ATOM 741 C CA . ASP A 1 92 ? 14.358 -9.420 -8.837 1.00 72.19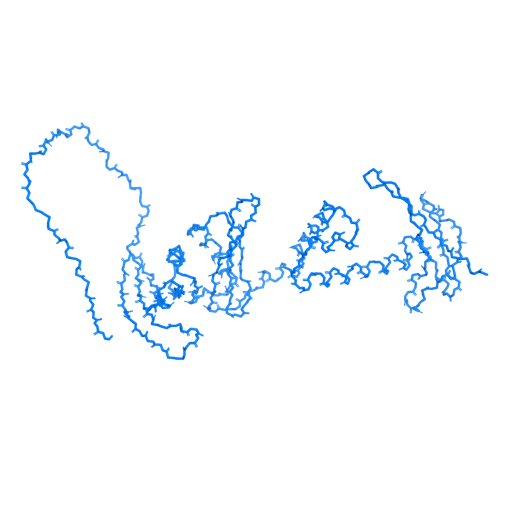 92 ASP A CA 1
ATOM 742 C C . ASP A 1 92 ? 15.584 -8.693 -9.402 1.00 72.19 92 ASP A C 1
ATOM 744 O O . ASP A 1 92 ? 15.855 -8.716 -10.604 1.00 72.19 92 ASP A O 1
ATOM 748 N N . ASN A 1 93 ? 16.342 -8.051 -8.512 1.00 74.81 93 ASN A N 1
ATOM 749 C CA . ASN A 1 93 ? 17.569 -7.347 -8.873 1.00 74.81 93 ASN A CA 1
ATOM 750 C C . ASN A 1 93 ? 18.595 -8.281 -9.523 1.00 74.81 93 ASN A C 1
ATOM 752 O O . ASN A 1 93 ? 19.342 -7.823 -10.384 1.00 74.81 93 ASN A O 1
ATOM 756 N N . ASN A 1 94 ? 18.645 -9.557 -9.121 1.00 78.44 94 ASN A N 1
ATOM 757 C CA . ASN A 1 94 ? 19.588 -10.514 -9.698 1.00 78.44 94 ASN A CA 1
ATOM 758 C C . ASN A 1 94 ? 19.205 -10.846 -11.140 1.00 78.44 94 ASN A C 1
ATOM 760 O O . ASN A 1 94 ? 20.057 -10.752 -12.015 1.00 78.44 94 ASN A O 1
ATOM 764 N N . THR A 1 95 ? 17.919 -11.090 -11.402 1.00 75.69 95 THR A N 1
ATOM 765 C CA . THR A 1 95 ? 17.391 -11.271 -12.763 1.00 75.69 95 THR A CA 1
ATOM 766 C C . THR A 1 95 ? 17.742 -10.086 -13.675 1.00 75.69 95 THR A C 1
ATOM 768 O O . THR A 1 95 ? 18.257 -10.278 -14.774 1.00 75.69 95 THR A O 1
ATOM 771 N N . VAL A 1 96 ? 17.532 -8.843 -13.218 1.00 76.00 96 VAL A N 1
ATOM 772 C CA . VAL A 1 96 ? 17.870 -7.645 -14.018 1.00 76.00 96 VAL A CA 1
ATOM 773 C C . VAL A 1 96 ? 19.385 -7.508 -14.217 1.00 76.00 96 VAL A C 1
ATOM 775 O O . VAL A 1 96 ? 19.840 -7.113 -15.288 1.00 76.00 96 VAL A O 1
ATOM 778 N N . LYS A 1 97 ? 20.179 -7.837 -13.195 1.00 81.06 97 LYS A N 1
ATOM 779 C CA . LYS A 1 97 ? 21.644 -7.775 -13.236 1.00 81.06 97 LYS A CA 1
ATOM 780 C C . LYS A 1 97 ? 22.237 -8.776 -14.225 1.00 81.06 97 LYS A C 1
ATOM 782 O O . LYS A 1 97 ? 23.098 -8.392 -15.010 1.00 81.06 97 LYS A O 1
ATOM 787 N N . GLU A 1 98 ? 21.806 -10.033 -14.146 1.00 78.50 98 GLU A N 1
ATOM 788 C CA . GLU A 1 98 ? 22.270 -11.122 -15.011 1.00 78.50 98 GLU A CA 1
ATOM 789 C C . GLU A 1 98 ? 21.923 -10.835 -16.465 1.00 78.50 98 GLU A C 1
ATOM 791 O O . GLU A 1 98 ? 22.766 -11.000 -17.337 1.00 78.50 98 GLU A O 1
ATOM 796 N N . LEU A 1 99 ? 20.720 -10.321 -16.717 1.00 70.31 99 LEU A N 1
ATOM 797 C CA . LEU A 1 99 ? 20.277 -10.054 -18.075 1.00 70.31 99 LEU A CA 1
ATOM 798 C C . LEU A 1 99 ? 20.946 -8.830 -18.708 1.00 70.31 99 LEU A C 1
ATOM 800 O O . LEU A 1 99 ? 21.314 -8.863 -19.877 1.00 70.31 99 LEU A O 1
ATOM 804 N N . LEU A 1 100 ? 21.071 -7.733 -17.958 1.00 73.56 100 LEU A N 1
ATOM 805 C CA . LEU A 1 100 ? 21.685 -6.504 -18.470 1.00 73.56 100 LEU A CA 1
ATOM 806 C C . LEU A 1 100 ? 23.215 -6.524 -18.372 1.00 73.56 100 LEU A C 1
ATOM 808 O O . LEU A 1 100 ? 23.847 -5.520 -18.699 1.00 73.56 100 LEU A O 1
ATOM 812 N N . GLU A 1 101 ? 23.793 -7.616 -17.859 1.00 76.62 101 GLU A N 1
ATOM 813 C CA . GLU A 1 101 ? 25.228 -7.794 -17.613 1.00 76.62 101 GLU A CA 1
ATOM 814 C C . GLU A 1 101 ? 25.866 -6.572 -16.929 1.00 76.62 101 GLU A C 1
ATOM 816 O O . GLU A 1 101 ? 26.975 -6.134 -17.240 1.00 76.62 101 GLU A O 1
ATOM 821 N N . CYS A 1 102 ? 25.134 -5.970 -15.988 1.00 77.50 102 CYS A N 1
ATOM 822 C CA . CYS A 1 102 ? 25.501 -4.687 -15.403 1.00 77.50 102 CYS A CA 1
ATOM 823 C C . CYS A 1 102 ? 25.710 -4.773 -13.890 1.00 77.50 102 CYS A C 1
ATOM 825 O O . CYS A 1 102 ? 25.397 -5.756 -13.220 1.00 77.50 102 CYS A O 1
ATOM 827 N N . SER A 1 103 ? 26.296 -3.721 -13.324 1.00 84.25 103 SER A N 1
ATOM 828 C CA . SER A 1 103 ? 26.546 -3.658 -11.885 1.00 84.25 103 SER A CA 1
ATOM 829 C C . SER A 1 103 ? 25.250 -3.474 -11.081 1.00 84.25 103 SER A C 1
ATOM 831 O O . SER A 1 103 ? 24.288 -2.871 -11.555 1.00 84.25 103 SER A O 1
ATOM 833 N N . ASN A 1 104 ? 25.240 -3.906 -9.813 1.00 82.44 104 ASN A N 1
ATOM 834 C CA . ASN A 1 104 ? 24.090 -3.704 -8.915 1.00 82.44 104 ASN A CA 1
ATOM 835 C C . ASN A 1 104 ? 23.706 -2.219 -8.770 1.00 82.44 104 ASN A C 1
ATOM 837 O O . ASN A 1 104 ? 22.533 -1.895 -8.577 1.00 82.44 104 ASN A O 1
ATOM 841 N N . SER A 1 105 ? 24.682 -1.308 -8.857 1.00 83.75 105 SER A N 1
ATOM 842 C CA . SER A 1 105 ? 24.422 0.132 -8.827 1.00 83.75 105 SER A CA 1
ATOM 843 C C . SER A 1 105 ? 23.697 0.594 -10.091 1.00 83.75 105 SER A C 1
ATOM 845 O O . SER A 1 105 ? 22.741 1.357 -9.978 1.00 83.75 105 SER A O 1
ATOM 847 N N . SER A 1 106 ? 24.078 0.089 -11.269 1.00 81.56 106 SER A N 1
ATOM 848 C CA . SER A 1 106 ? 23.365 0.337 -12.530 1.00 81.56 106 SER A CA 1
ATOM 849 C C . SER A 1 106 ? 21.911 -0.136 -12.456 1.00 81.56 106 SER A C 1
ATOM 851 O O . SER A 1 106 ? 21.009 0.654 -12.725 1.00 81.56 106 SER A O 1
ATOM 853 N N . VAL A 1 107 ? 21.675 -1.372 -11.997 1.00 83.69 107 VAL A N 1
ATOM 854 C CA . VAL A 1 107 ? 20.319 -1.917 -11.786 1.00 83.69 107 VAL A CA 1
ATOM 855 C C . VAL A 1 107 ? 19.508 -1.028 -10.844 1.00 83.69 107 VAL A C 1
ATOM 857 O O . VAL A 1 107 ? 18.380 -0.656 -11.155 1.00 83.69 107 VAL A O 1
ATOM 860 N N . SER A 1 108 ? 20.101 -0.617 -9.721 1.00 84.00 108 SER A N 1
ATOM 861 C CA . SER A 1 108 ? 19.431 0.244 -8.739 1.00 84.00 108 SER A CA 1
ATOM 862 C C . SER A 1 108 ? 19.022 1.597 -9.331 1.00 84.00 108 SER A C 1
ATOM 864 O O . SER A 1 108 ? 17.938 2.095 -9.038 1.00 84.00 108 SER A O 1
ATOM 866 N N . ILE A 1 109 ? 19.872 2.194 -10.175 1.00 85.81 109 ILE A N 1
ATOM 867 C CA . ILE A 1 109 ? 19.573 3.460 -10.859 1.00 85.81 109 ILE A CA 1
ATOM 868 C C . ILE A 1 109 ? 18.430 3.278 -11.860 1.00 85.81 109 ILE A C 1
ATOM 870 O O . ILE A 1 109 ? 17.530 4.115 -11.904 1.00 85.81 109 ILE A O 1
ATOM 874 N N . ILE A 1 110 ? 18.457 2.197 -12.642 1.00 82.19 110 ILE A N 1
ATOM 875 C CA . ILE A 1 110 ? 17.415 1.880 -13.624 1.00 82.19 110 ILE A CA 1
ATOM 876 C C . ILE A 1 110 ? 16.068 1.717 -12.915 1.00 82.19 110 ILE A C 1
ATOM 878 O O . ILE A 1 110 ? 15.121 2.432 -13.234 1.00 82.19 110 ILE A O 1
ATOM 882 N N . LEU A 1 111 ? 16.002 0.856 -11.895 1.00 81.69 111 LEU A N 1
ATOM 883 C CA . LEU A 1 111 ? 14.776 0.612 -11.131 1.00 81.69 111 LEU A CA 1
ATOM 884 C C . LEU A 1 111 ? 14.245 1.872 -10.461 1.00 81.69 111 LEU A C 1
ATOM 886 O O . LEU A 1 111 ? 13.046 2.133 -10.522 1.00 81.69 111 LEU A O 1
ATOM 890 N N . LYS A 1 112 ? 15.130 2.691 -9.885 1.00 85.81 112 LYS A N 1
ATOM 891 C CA . LYS A 1 112 ? 14.742 3.980 -9.314 1.00 85.81 112 LYS A CA 1
ATOM 892 C C . LYS A 1 112 ? 14.049 4.866 -10.354 1.00 85.81 112 LYS A C 1
ATOM 894 O O . LYS A 1 112 ? 12.959 5.355 -10.079 1.00 85.81 112 LYS A O 1
ATOM 899 N N . ARG A 1 113 ? 14.646 5.031 -11.540 1.00 84.88 113 ARG A N 1
ATOM 900 C CA . ARG A 1 113 ? 14.074 5.865 -12.611 1.00 84.88 113 ARG A CA 1
ATOM 901 C C . ARG A 1 113 ? 12.710 5.367 -13.069 1.00 84.88 113 ARG A C 1
ATOM 903 O O . ARG A 1 113 ? 11.833 6.173 -13.348 1.00 84.88 113 ARG A O 1
ATOM 910 N N . ILE A 1 114 ? 12.521 4.053 -13.129 1.00 81.06 114 ILE A N 1
ATOM 911 C CA . ILE A 1 114 ? 11.234 3.482 -13.531 1.00 81.06 114 ILE A CA 1
ATOM 912 C C . ILE A 1 114 ? 10.185 3.704 -12.453 1.00 81.06 114 ILE A C 1
ATOM 914 O O . ILE A 1 114 ? 9.080 4.123 -12.767 1.00 81.06 114 ILE A O 1
ATOM 918 N N . MET A 1 115 ? 10.525 3.479 -11.181 1.00 82.94 115 MET A N 1
ATOM 919 C CA . MET A 1 115 ? 9.602 3.762 -10.082 1.00 82.94 115 MET A CA 1
ATOM 920 C C . MET A 1 115 ? 9.213 5.244 -10.034 1.00 82.94 115 MET A C 1
ATOM 922 O O . MET A 1 115 ? 8.059 5.555 -9.758 1.00 82.94 115 MET A O 1
ATOM 926 N N . GLU A 1 116 ? 10.149 6.155 -10.309 1.00 87.88 116 GLU A N 1
ATOM 927 C CA . GLU A 1 116 ? 9.871 7.591 -10.438 1.00 87.88 116 GLU A CA 1
ATOM 928 C C . GLU A 1 116 ? 8.906 7.861 -11.602 1.00 87.88 116 GLU A C 1
ATOM 930 O O . GLU A 1 116 ? 7.852 8.452 -11.381 1.00 87.88 116 GLU A O 1
ATOM 935 N N . ALA A 1 117 ? 9.188 7.336 -12.799 1.00 85.19 117 ALA A N 1
ATOM 936 C CA . ALA A 1 117 ? 8.326 7.500 -13.970 1.00 85.19 117 ALA A CA 1
ATOM 937 C C . ALA A 1 117 ? 6.909 6.929 -13.763 1.00 85.19 117 ALA A C 1
ATOM 939 O O . ALA A 1 117 ? 5.929 7.563 -14.147 1.00 85.19 117 ALA A O 1
ATOM 940 N N . VAL A 1 118 ? 6.787 5.763 -13.119 1.00 83.81 118 VAL A N 1
ATOM 941 C CA . VAL A 1 118 ? 5.492 5.151 -12.779 1.00 83.81 118 VAL A CA 1
ATOM 942 C C . VAL A 1 118 ? 4.737 6.012 -11.768 1.00 83.81 118 VAL A C 1
ATOM 944 O O . VAL A 1 118 ? 3.566 6.302 -11.971 1.00 83.81 118 VAL A O 1
ATOM 947 N N . ASN A 1 119 ? 5.388 6.474 -10.698 1.00 85.25 119 ASN A N 1
ATOM 948 C CA . ASN A 1 119 ? 4.733 7.328 -9.700 1.00 85.25 119 ASN A CA 1
ATOM 949 C C . ASN A 1 119 ? 4.290 8.684 -10.272 1.00 85.25 119 ASN A C 1
ATOM 951 O O . ASN A 1 119 ? 3.324 9.276 -9.791 1.00 85.25 119 ASN A O 1
ATOM 955 N N . GLU A 1 120 ? 5.002 9.196 -11.274 1.00 89.56 120 GLU A N 1
ATOM 956 C CA . GLU A 1 120 ? 4.677 10.458 -11.939 1.00 89.56 120 GLU A CA 1
ATOM 957 C C . GLU A 1 120 ? 3.643 10.312 -13.059 1.00 89.56 120 GLU A C 1
ATOM 959 O O . GLU A 1 120 ? 3.118 11.335 -13.523 1.00 89.56 120 GLU A O 1
ATOM 964 N N . SER A 1 121 ? 3.332 9.076 -13.458 1.00 89.88 121 SER A N 1
ATOM 965 C CA . SER A 1 121 ? 2.432 8.767 -14.562 1.00 89.88 121 SER A CA 1
ATOM 966 C C . SER A 1 121 ? 1.018 9.288 -14.299 1.00 89.88 121 SER A C 1
ATOM 968 O O . SER A 1 121 ? 0.548 9.406 -13.160 1.00 89.88 121 SER A O 1
ATOM 970 N N . PHE A 1 122 ? 0.335 9.643 -15.385 1.00 90.62 122 PHE A N 1
ATOM 971 C CA . PHE A 1 122 ? -1.039 10.122 -15.323 1.00 90.62 122 PHE A CA 1
ATOM 972 C C . PHE A 1 122 ? -1.978 9.033 -14.794 1.00 90.62 122 PHE A C 1
ATOM 974 O O . PHE A 1 122 ? -2.846 9.320 -13.979 1.00 90.62 122 PHE A O 1
ATOM 981 N N . GLU A 1 123 ? -1.761 7.784 -15.198 1.00 87.75 123 GLU A N 1
ATOM 982 C CA . GLU A 1 123 ? -2.557 6.622 -14.813 1.00 87.75 123 GLU A CA 1
ATOM 983 C C . GLU A 1 123 ? -2.498 6.378 -13.308 1.00 87.75 123 GLU A C 1
ATOM 985 O O . GLU A 1 123 ? -3.535 6.148 -12.693 1.00 87.75 123 GLU A O 1
ATOM 990 N N . VAL A 1 124 ? -1.313 6.476 -12.693 1.00 86.94 124 VAL A N 1
ATOM 991 C CA . VAL A 1 124 ? -1.173 6.326 -11.239 1.00 86.94 124 VAL A CA 1
ATOM 992 C C . VAL A 1 124 ? -1.881 7.462 -10.507 1.00 86.94 124 VAL A C 1
ATOM 994 O O . VAL A 1 124 ? -2.629 7.196 -9.568 1.00 86.94 124 VAL A O 1
ATOM 997 N N . LYS A 1 125 ? -1.709 8.716 -10.942 1.00 89.44 125 LYS A N 1
ATOM 998 C CA . LYS A 1 125 ? -2.418 9.863 -10.342 1.00 89.44 125 LYS A CA 1
ATOM 999 C C . LYS A 1 125 ? -3.930 9.701 -10.456 1.00 89.44 125 LYS A C 1
ATOM 1001 O O . LYS A 1 125 ? -4.624 9.751 -9.449 1.00 89.44 125 LYS A O 1
ATOM 1006 N N . MET A 1 126 ? -4.417 9.392 -11.655 1.00 90.12 126 MET A N 1
ATOM 1007 C CA . MET A 1 126 ? -5.828 9.128 -11.917 1.00 90.12 126 MET A CA 1
ATOM 1008 C C . MET A 1 126 ? -6.347 7.973 -11.055 1.00 90.12 126 MET A C 1
ATOM 1010 O O . MET A 1 126 ? -7.419 8.092 -10.470 1.00 90.12 126 MET A O 1
ATOM 1014 N N . ALA A 1 127 ? -5.590 6.882 -10.915 1.00 87.75 127 ALA A N 1
ATOM 1015 C CA . ALA A 1 127 ? -5.973 5.751 -10.077 1.00 87.75 127 ALA A CA 1
ATOM 1016 C C . ALA A 1 127 ? -6.095 6.135 -8.595 1.00 87.75 127 ALA A C 1
ATOM 1018 O O . ALA A 1 127 ? -6.990 5.628 -7.921 1.00 87.75 127 ALA A O 1
ATOM 1019 N N . TRP A 1 128 ? -5.238 7.025 -8.082 1.00 89.62 128 TRP A N 1
ATOM 1020 C CA . TRP A 1 128 ? -5.326 7.526 -6.705 1.00 89.62 128 TRP A CA 1
ATOM 1021 C C . TRP A 1 128 ? -6.449 8.549 -6.506 1.00 89.62 128 TRP A C 1
ATOM 1023 O O . TRP A 1 128 ? -7.111 8.508 -5.466 1.00 89.62 128 TRP A O 1
ATOM 1033 N N . ASP A 1 129 ? -6.691 9.408 -7.495 1.00 89.44 129 ASP A N 1
ATOM 1034 C CA . ASP A 1 129 ? -7.706 10.466 -7.447 1.00 89.44 129 ASP A CA 1
ATOM 1035 C C . ASP A 1 129 ? -9.127 9.941 -7.698 1.00 89.44 129 ASP A C 1
ATOM 1037 O O . ASP A 1 129 ? -10.103 10.544 -7.248 1.00 89.44 129 ASP A O 1
ATOM 1041 N N . THR A 1 130 ? -9.260 8.808 -8.392 1.00 89.75 130 THR A N 1
ATOM 1042 C CA . THR A 1 130 ? -10.559 8.183 -8.658 1.00 89.75 130 THR A CA 1
ATOM 1043 C C . THR A 1 130 ? -11.166 7.670 -7.346 1.00 89.75 130 THR A C 1
ATOM 1045 O O . THR A 1 130 ? -10.524 6.862 -6.657 1.00 89.75 130 THR A O 1
ATOM 1048 N N . PRO A 1 131 ? -12.393 8.107 -6.991 1.00 90.12 131 PRO A N 1
ATOM 1049 C CA . PRO A 1 131 ? -13.103 7.585 -5.834 1.00 90.12 131 PRO A CA 1
ATOM 1050 C C . PRO A 1 131 ? -13.335 6.082 -5.962 1.00 90.12 131 PRO A C 1
ATOM 1052 O O . PRO A 1 131 ? -13.676 5.581 -7.032 1.00 90.12 131 PRO A O 1
ATOM 1055 N N . VAL A 1 132 ? -13.176 5.371 -4.852 1.00 92.06 132 VAL A N 1
ATOM 1056 C CA . VAL A 1 132 ? -13.424 3.930 -4.777 1.00 92.06 132 VAL A CA 1
ATOM 1057 C C . VAL A 1 132 ? -14.717 3.719 -4.005 1.00 92.06 132 VAL A C 1
ATOM 1059 O O . VAL A 1 132 ? -14.928 4.339 -2.966 1.00 92.06 132 VAL A O 1
ATOM 1062 N N . HIS A 1 133 ? -15.600 2.864 -4.506 1.00 89.75 133 HIS A N 1
ATOM 1063 C CA . HIS A 1 133 ? -16.795 2.476 -3.766 1.00 89.75 133 HIS A CA 1
ATOM 1064 C C . HIS A 1 133 ? -16.456 1.361 -2.773 1.00 89.75 133 HIS A C 1
ATOM 1066 O O . HIS A 1 133 ? -15.583 0.535 -3.029 1.00 89.75 133 HIS A O 1
ATOM 1072 N N . GLY A 1 134 ? -17.118 1.369 -1.620 1.00 90.44 134 GLY A N 1
ATOM 1073 C CA . GLY A 1 134 ? -17.006 0.284 -0.657 1.00 90.44 134 GLY A CA 1
ATOM 1074 C C . GLY A 1 134 ? -17.555 0.659 0.711 1.00 90.44 134 GLY A C 1
ATOM 1075 O O . GLY A 1 134 ? -17.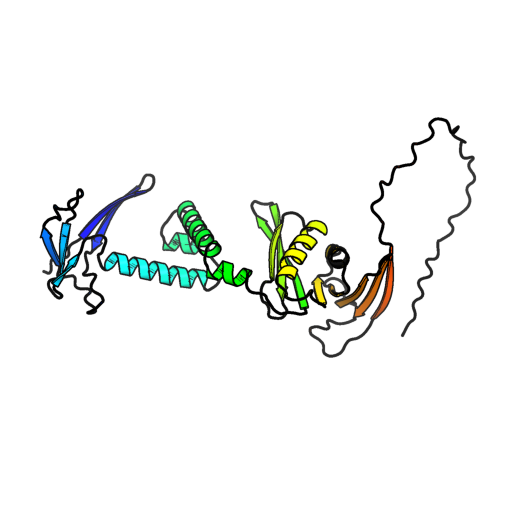318 1.764 1.202 1.00 90.44 134 GLY A O 1
ATOM 1076 N N . GLU A 1 135 ? -18.269 -0.274 1.333 1.00 94.75 135 GLU A N 1
ATOM 1077 C CA . GLU A 1 135 ? -18.801 -0.116 2.695 1.00 94.75 135 GLU A CA 1
ATOM 1078 C C . GLU A 1 135 ? -17.908 -0.780 3.749 1.00 94.75 135 GLU A C 1
ATOM 1080 O O . GLU A 1 135 ? -17.947 -0.424 4.934 1.00 94.75 135 GLU A O 1
ATOM 1085 N N . ILE A 1 136 ? -17.078 -1.725 3.304 1.00 96.69 136 ILE A N 1
ATOM 1086 C CA . ILE A 1 136 ? -16.185 -2.521 4.135 1.00 96.69 136 ILE A CA 1
ATOM 1087 C C . ILE A 1 136 ? -14.734 -2.246 3.739 1.00 96.69 136 ILE A C 1
ATOM 1089 O O . ILE A 1 136 ? -14.366 -2.283 2.562 1.00 96.69 136 ILE A O 1
ATOM 1093 N N . ILE A 1 137 ? -13.887 -2.012 4.743 1.00 97.44 137 ILE A N 1
ATOM 1094 C CA . ILE A 1 137 ? -12.435 -1.945 4.556 1.00 97.44 137 ILE A CA 1
ATOM 1095 C C . ILE A 1 137 ? -11.713 -2.981 5.410 1.00 97.44 137 ILE A C 1
ATOM 1097 O O . ILE A 1 137 ? -12.077 -3.234 6.560 1.00 97.44 137 ILE A O 1
ATOM 1101 N N . PHE A 1 138 ? -10.635 -3.531 4.866 1.00 97.31 138 PHE A N 1
ATOM 1102 C CA . PHE A 1 138 ? -9.719 -4.418 5.566 1.00 97.31 138 PHE A CA 1
ATOM 1103 C C . PHE A 1 138 ? -8.407 -3.683 5.802 1.00 97.31 138 PHE A C 1
ATOM 1105 O O . PHE A 1 138 ? -7.907 -2.980 4.919 1.00 97.31 138 PHE A O 1
ATOM 1112 N N . ILE A 1 139 ? -7.849 -3.843 6.997 1.00 97.12 139 ILE A N 1
ATOM 1113 C CA . ILE A 1 139 ? -6.556 -3.271 7.356 1.00 97.12 139 ILE A CA 1
ATOM 1114 C C . ILE A 1 139 ? -5.658 -4.393 7.854 1.00 97.12 139 ILE A C 1
ATOM 1116 O O . ILE A 1 139 ? -6.022 -5.113 8.785 1.00 97.12 139 ILE A O 1
ATOM 1120 N N . ASP A 1 140 ? -4.483 -4.501 7.244 1.00 94.75 140 ASP A N 1
ATOM 1121 C CA . ASP A 1 140 ? -3.478 -5.495 7.604 1.00 94.75 140 ASP A CA 1
ATOM 1122 C C . ASP A 1 140 ? -2.073 -4.877 7.639 1.00 94.75 140 ASP A C 1
ATOM 1124 O O . ASP A 1 140 ? -1.799 -3.842 7.015 1.00 94.75 140 ASP A O 1
ATOM 1128 N N . GLU A 1 141 ? -1.170 -5.512 8.387 1.00 94.19 141 GLU A N 1
ATOM 1129 C CA . GLU A 1 141 ? 0.233 -5.130 8.475 1.00 94.19 141 GLU A CA 1
ATOM 1130 C C . GLU A 1 141 ? 1.175 -6.278 8.125 1.00 94.19 141 GLU A C 1
ATOM 1132 O O . GLU A 1 141 ? 1.251 -7.296 8.809 1.00 94.19 141 GLU A O 1
ATOM 1137 N N . THR A 1 142 ? 2.052 -6.037 7.153 1.00 94.06 142 THR A N 1
ATOM 1138 C CA . THR A 1 142 ? 3.171 -6.939 6.860 1.00 94.06 142 THR A CA 1
ATOM 1139 C C . THR A 1 142 ? 4.467 -6.426 7.483 1.00 94.06 142 THR A C 1
ATOM 1141 O O . THR A 1 142 ? 4.792 -5.237 7.414 1.00 94.06 142 THR A O 1
ATOM 1144 N N . TRP A 1 143 ? 5.232 -7.325 8.101 1.00 94.06 143 TRP A N 1
ATOM 1145 C CA . TRP A 1 143 ? 6.528 -7.002 8.702 1.00 94.06 143 TRP A CA 1
ATOM 1146 C C . TRP A 1 143 ? 7.639 -7.133 7.665 1.00 94.06 143 TRP A C 1
ATOM 1148 O O . TRP A 1 143 ? 7.768 -8.162 7.007 1.00 94.06 143 TRP A O 1
ATOM 1158 N N . ILE A 1 144 ? 8.467 -6.098 7.546 1.00 94.25 144 ILE A N 1
ATOM 1159 C CA . ILE A 1 144 ? 9.549 -6.027 6.563 1.00 94.25 144 ILE A CA 1
ATOM 1160 C C . ILE A 1 144 ? 10.832 -5.601 7.274 1.00 94.25 144 ILE A C 1
ATOM 1162 O O . ILE A 1 144 ? 10.854 -4.600 7.990 1.00 94.25 144 ILE A O 1
ATOM 1166 N N . LYS A 1 145 ? 11.929 -6.330 7.059 1.00 94.62 145 LYS A N 1
ATOM 1167 C CA . LYS A 1 145 ? 13.257 -5.932 7.545 1.00 94.62 145 LYS A CA 1
ATOM 1168 C C . LYS A 1 145 ? 13.999 -5.152 6.469 1.00 94.62 145 LYS A C 1
ATOM 1170 O O . LYS A 1 145 ? 14.288 -5.688 5.407 1.00 94.62 145 LYS A O 1
ATOM 1175 N N . ILE A 1 146 ? 14.358 -3.906 6.769 1.00 91.69 146 ILE A N 1
ATOM 1176 C CA . ILE A 1 146 ? 15.150 -3.043 5.881 1.00 91.69 146 ILE A CA 1
ATOM 1177 C C . ILE A 1 146 ? 16.372 -2.561 6.656 1.00 91.69 146 ILE A C 1
ATOM 1179 O O . ILE A 1 146 ? 16.230 -1.891 7.683 1.00 91.69 146 ILE A O 1
ATOM 1183 N N . ASN A 1 147 ? 17.571 -2.902 6.176 1.00 91.12 147 ASN A N 1
ATOM 1184 C CA . ASN A 1 147 ? 18.850 -2.609 6.840 1.00 91.12 147 ASN A CA 1
ATOM 1185 C C . ASN A 1 147 ? 18.844 -3.011 8.325 1.00 91.12 147 ASN A C 1
ATOM 1187 O O . ASN A 1 147 ? 19.140 -2.199 9.206 1.00 91.12 147 ASN A O 1
ATOM 1191 N N . SER A 1 148 ? 18.429 -4.253 8.593 1.00 92.38 148 SER A N 1
ATOM 1192 C CA . SER A 1 148 ? 18.331 -4.846 9.938 1.00 92.38 148 SER A CA 1
ATOM 1193 C C . SER A 1 148 ? 17.391 -4.118 10.908 1.00 92.38 148 SER A C 1
ATOM 1195 O O . SER A 1 148 ? 17.439 -4.358 12.112 1.00 92.38 148 SER A O 1
ATOM 1197 N N . LYS A 1 149 ? 16.529 -3.228 10.406 1.00 95.06 149 LYS A N 1
ATOM 1198 C CA . LYS A 1 149 ? 15.495 -2.545 11.187 1.00 95.06 149 LYS A CA 1
ATOM 1199 C C . LYS A 1 149 ? 14.129 -3.046 10.759 1.00 95.06 149 LYS A C 1
ATOM 1201 O O . LYS A 1 149 ? 13.885 -3.215 9.566 1.00 95.06 149 LYS A O 1
ATOM 1206 N N . ASP A 1 150 ? 13.246 -3.228 11.730 1.00 95.06 150 ASP A N 1
ATOM 1207 C CA . ASP A 1 150 ? 11.868 -3.620 11.466 1.00 95.06 150 ASP A CA 1
ATOM 1208 C C . ASP A 1 150 ? 11.055 -2.415 10.982 1.00 95.06 150 ASP A C 1
ATOM 1210 O O . ASP A 1 150 ? 11.067 -1.329 11.577 1.00 95.06 150 ASP A O 1
ATOM 1214 N N . TRP A 1 151 ? 10.331 -2.636 9.895 1.00 97.00 151 TRP A N 1
ATOM 1215 C CA . TRP A 1 151 ? 9.337 -1.745 9.328 1.00 97.00 151 TRP A CA 1
ATOM 1216 C C . TRP A 1 151 ? 8.019 -2.498 9.182 1.00 97.00 151 TRP A C 1
ATOM 1218 O O . TRP A 1 151 ? 7.984 -3.722 9.071 1.00 97.00 151 TRP A O 1
ATOM 1228 N N . TYR A 1 152 ? 6.932 -1.743 9.182 1.00 95.75 152 TYR A N 1
ATOM 1229 C CA . TYR A 1 152 ? 5.576 -2.252 9.074 1.00 95.75 152 TYR A CA 1
ATOM 1230 C C . TYR A 1 152 ? 4.945 -1.606 7.851 1.00 95.75 152 TYR A C 1
ATOM 1232 O O . TYR A 1 152 ? 4.837 -0.378 7.793 1.00 95.75 152 TYR A O 1
ATOM 1240 N N . LEU A 1 153 ? 4.572 -2.416 6.870 1.00 96.75 153 LEU A N 1
ATOM 1241 C CA . LEU A 1 153 ? 3.757 -1.979 5.750 1.00 96.75 153 LEU A CA 1
ATOM 1242 C C . LEU A 1 153 ? 2.298 -2.136 6.162 1.00 96.75 153 LEU A C 1
ATOM 1244 O O . LEU A 1 153 ? 1.812 -3.256 6.251 1.00 96.75 153 LEU A O 1
ATOM 1248 N N . VAL A 1 154 ? 1.638 -1.017 6.452 1.00 97.12 154 VAL A N 1
ATOM 1249 C CA . VAL A 1 154 ? 0.196 -0.988 6.717 1.00 97.12 154 VAL A CA 1
ATOM 1250 C C . VAL A 1 154 ? -0.506 -0.825 5.381 1.00 97.12 154 VAL A C 1
ATOM 1252 O O . VAL A 1 154 ? -0.176 0.115 4.652 1.00 97.12 154 VAL A O 1
ATOM 1255 N N . VAL A 1 155 ? -1.460 -1.698 5.077 1.00 97.25 155 VAL A N 1
ATOM 1256 C CA . VAL A 1 155 ? -2.256 -1.655 3.847 1.00 97.25 155 VAL A CA 1
ATOM 1257 C C . VAL A 1 155 ? -3.732 -1.591 4.216 1.00 97.25 155 VAL A C 1
ATOM 1259 O O . VAL A 1 155 ? -4.185 -2.305 5.106 1.00 97.25 155 VAL A O 1
ATOM 1262 N N . VAL A 1 156 ? -4.467 -0.715 3.537 1.00 97.56 156 VAL A N 1
ATOM 1263 C CA . VAL A 1 156 ? -5.920 -0.583 3.625 1.00 97.56 156 VAL A CA 1
ATOM 1264 C C . VAL A 1 156 ? -6.499 -0.937 2.263 1.00 97.56 156 VAL A C 1
ATOM 1266 O O . VAL A 1 156 ? -6.144 -0.313 1.259 1.00 97.56 156 VAL A O 1
ATOM 1269 N N . ILE A 1 157 ? -7.387 -1.922 2.231 1.00 96.69 157 ILE A N 1
ATOM 1270 C CA . ILE A 1 157 ? -8.063 -2.393 1.019 1.00 96.69 157 ILE A CA 1
ATOM 1271 C C . ILE A 1 157 ? -9.579 -2.341 1.208 1.00 96.69 157 ILE A C 1
ATOM 1273 O O . ILE A 1 157 ? -10.073 -2.458 2.327 1.00 96.69 157 ILE A O 1
ATOM 1277 N N . SER A 1 158 ? -10.306 -2.149 0.116 1.00 95.94 158 SER A N 1
ATOM 1278 C CA . SER A 1 158 ? -11.769 -2.278 0.060 1.00 95.94 158 SER A CA 1
ATOM 1279 C C . SER A 1 158 ? -12.198 -3.744 -0.066 1.00 95.94 158 SER A C 1
ATOM 1281 O O . SER A 1 158 ? -11.368 -4.629 -0.296 1.00 95.94 158 SER A O 1
ATOM 1283 N N . GLU A 1 159 ? -13.500 -3.996 0.044 1.00 94.12 159 GLU A N 1
ATOM 1284 C CA . GLU A 1 159 ? -14.124 -5.294 -0.251 1.00 94.12 159 GLU A CA 1
ATOM 1285 C C . GLU A 1 159 ? -13.864 -5.816 -1.664 1.00 94.12 159 GLU A C 1
ATOM 1287 O O . GLU A 1 159 ? -13.577 -7.002 -1.831 1.00 94.12 159 GLU A O 1
ATOM 1292 N N . ASP A 1 160 ? -13.788 -4.922 -2.649 1.00 92.69 160 ASP A N 1
ATOM 1293 C CA . ASP A 1 160 ? -13.433 -5.258 -4.032 1.00 92.69 160 ASP A CA 1
ATOM 1294 C C . ASP A 1 160 ? -11.922 -5.469 -4.235 1.00 92.69 160 ASP A C 1
ATOM 1296 O O . ASP A 1 160 ? -11.428 -5.519 -5.361 1.00 92.69 160 ASP A O 1
ATOM 1300 N N . ARG A 1 161 ? -11.147 -5.577 -3.146 1.00 91.88 161 ARG A N 1
ATOM 1301 C CA . ARG A 1 161 ? -9.682 -5.750 -3.146 1.00 91.88 161 ARG A CA 1
ATOM 1302 C C . ARG A 1 161 ? -8.915 -4.581 -3.770 1.00 91.88 161 ARG A C 1
ATOM 1304 O O . ARG A 1 161 ? -7.717 -4.696 -4.031 1.00 91.88 161 ARG A O 1
ATOM 1311 N N . THR A 1 162 ? -9.564 -3.433 -3.952 1.00 92.94 162 THR A N 1
ATOM 1312 C CA . THR A 1 162 ? -8.901 -2.208 -4.412 1.00 92.94 162 THR A CA 1
ATOM 1313 C C . THR A 1 162 ? -8.128 -1.581 -3.257 1.00 92.94 162 THR A C 1
ATOM 1315 O O . THR A 1 162 ? -8.674 -1.388 -2.167 1.00 92.94 162 THR A O 1
ATOM 1318 N N . ILE A 1 163 ? -6.859 -1.237 -3.492 1.00 93.94 163 ILE A N 1
ATOM 1319 C CA . ILE A 1 163 ? -6.003 -0.578 -2.499 1.00 93.94 163 ILE A CA 1
ATOM 1320 C C . ILE A 1 163 ? -6.497 0.852 -2.282 1.00 93.94 163 ILE A C 1
ATOM 1322 O O . ILE A 1 163 ? -6.467 1.671 -3.199 1.00 93.94 163 ILE A O 1
ATOM 1326 N N . LEU A 1 164 ? -6.901 1.163 -1.051 1.00 95.56 164 LEU A N 1
ATOM 1327 C CA . LEU A 1 164 ? -7.333 2.499 -0.637 1.00 95.56 164 LEU A CA 1
ATOM 1328 C C . LEU A 1 164 ? -6.161 3.331 -0.120 1.00 95.56 164 LEU A C 1
ATOM 1330 O O . LEU A 1 164 ? -6.100 4.533 -0.350 1.00 95.56 164 LEU A O 1
ATOM 1334 N N . GLY A 1 165 ? -5.187 2.702 0.530 1.00 94.81 165 GLY A N 1
ATOM 1335 C CA . GLY A 1 165 ? -3.990 3.392 0.985 1.00 94.81 165 GLY A CA 1
ATOM 1336 C C . GLY A 1 165 ? -2.979 2.438 1.586 1.00 94.81 165 GLY A C 1
ATOM 1337 O O . GLY A 1 165 ? -3.318 1.349 2.044 1.00 94.81 165 GLY A O 1
ATOM 1338 N N . TRP A 1 166 ? -1.719 2.848 1.600 1.00 95.69 166 TRP A N 1
ATOM 1339 C CA . TRP A 1 166 ? -0.668 2.095 2.265 1.00 95.69 166 TRP A CA 1
ATOM 1340 C C . TRP A 1 166 ? 0.427 3.025 2.766 1.00 95.69 166 TRP A C 1
ATOM 1342 O O . TRP A 1 166 ? 0.620 4.134 2.263 1.00 95.69 166 TRP A O 1
ATOM 1352 N N . LYS A 1 167 ? 1.155 2.586 3.793 1.00 96.44 167 LYS A N 1
ATOM 1353 C CA . LYS A 1 167 ? 2.306 3.336 4.296 1.00 96.44 167 LYS A CA 1
ATOM 1354 C C . LYS A 1 167 ? 3.297 2.420 4.979 1.00 96.44 167 LYS A C 1
ATOM 1356 O O . LYS A 1 167 ? 2.937 1.620 5.842 1.00 96.44 167 LYS A O 1
ATOM 1361 N N . LEU A 1 168 ? 4.567 2.611 4.647 1.00 96.31 168 LEU A N 1
ATOM 1362 C CA . LEU A 1 168 ? 5.668 1.969 5.342 1.00 96.31 168 LEU A CA 1
ATOM 1363 C C . LEU A 1 168 ? 6.059 2.802 6.570 1.00 96.31 168 LEU A C 1
ATOM 1365 O O . LEU A 1 168 ? 6.486 3.953 6.456 1.00 96.31 168 LEU A O 1
ATOM 1369 N N . VAL A 1 169 ? 5.918 2.232 7.764 1.00 96.12 169 VAL A N 1
ATOM 1370 C CA . VAL A 1 169 ? 6.143 2.935 9.032 1.00 96.12 169 VAL A CA 1
ATOM 1371 C C . VAL A 1 169 ? 7.081 2.164 9.950 1.00 96.12 169 VAL A C 1
ATOM 1373 O O . VAL A 1 169 ? 7.075 0.944 10.005 1.00 96.12 169 VAL A O 1
ATOM 1376 N N . LYS A 1 170 ? 7.876 2.884 10.747 1.00 94.25 170 LYS A N 1
ATOM 1377 C CA . LYS A 1 170 ? 8.743 2.267 11.772 1.00 94.25 170 LYS A CA 1
ATOM 1378 C C . LYS A 1 170 ? 7.989 1.875 13.042 1.00 94.25 170 LYS A C 1
ATOM 1380 O O . LYS A 1 170 ? 8.494 1.120 13.864 1.00 94.25 170 LYS A O 1
ATOM 1385 N N . ARG A 1 171 ? 6.825 2.488 13.283 1.00 93.06 171 ARG A N 1
ATOM 1386 C CA . ARG A 1 171 ? 6.069 2.338 14.532 1.00 93.06 171 ARG A CA 1
ATOM 1387 C C . ARG A 1 171 ? 4.574 2.238 14.258 1.00 93.06 171 ARG A C 1
ATOM 1389 O O . ARG A 1 171 ? 3.961 3.201 13.803 1.00 93.06 171 ARG A O 1
ATOM 1396 N N . ARG A 1 172 ? 3.986 1.123 14.678 1.00 92.06 172 ARG A N 1
ATOM 1397 C CA . ARG A 1 172 ? 2.546 0.825 14.648 1.00 92.06 172 ARG A CA 1
ATOM 1398 C C . ARG A 1 172 ? 1.776 1.440 15.824 1.00 92.06 172 ARG A C 1
ATOM 1400 O O . ARG A 1 172 ? 1.139 0.757 16.616 1.00 92.06 172 ARG A O 1
ATOM 1407 N N . THR A 1 173 ? 1.908 2.754 16.018 1.00 95.19 173 THR A N 1
ATOM 1408 C CA . THR A 1 173 ? 1.132 3.452 17.063 1.00 95.19 173 THR A CA 1
ATOM 1409 C C . THR A 1 173 ? -0.261 3.803 16.553 1.00 95.19 173 THR A C 1
ATOM 1411 O O . THR A 1 173 ? -0.398 4.154 15.384 1.00 95.19 173 THR A O 1
ATOM 1414 N N . ALA A 1 174 ? -1.263 3.833 17.440 1.00 95.25 174 ALA A N 1
ATOM 1415 C CA . ALA A 1 174 ? -2.641 4.181 17.065 1.00 95.25 174 ALA A CA 1
ATOM 1416 C C . ALA A 1 174 ? -2.721 5.495 16.277 1.00 95.25 174 ALA A C 1
ATOM 1418 O O . ALA A 1 174 ? -3.348 5.551 15.237 1.00 95.25 174 ALA A O 1
ATOM 1419 N N . LYS A 1 175 ? -1.994 6.535 16.706 1.00 95.56 175 LYS A N 1
ATOM 1420 C CA . LYS A 1 175 ? -1.970 7.827 15.999 1.00 95.56 175 LYS A CA 1
ATOM 1421 C C . LYS A 1 175 ? -1.453 7.729 14.564 1.00 95.56 175 LYS A C 1
ATOM 1423 O O . LYS A 1 175 ? -1.891 8.504 13.726 1.00 95.56 175 LYS A O 1
ATOM 1428 N N . VAL A 1 176 ? -0.471 6.865 14.314 1.00 95.88 176 VAL A N 1
ATOM 1429 C CA . VAL A 1 176 ? 0.113 6.689 12.978 1.00 95.88 176 VAL A CA 1
ATOM 1430 C C . VAL A 1 176 ? -0.868 5.930 12.094 1.00 95.88 176 VAL A C 1
ATOM 1432 O O . VAL A 1 176 ? -1.182 6.414 11.016 1.00 95.88 176 VAL A O 1
ATOM 1435 N N . ILE A 1 177 ? -1.410 4.815 12.586 1.00 96.50 177 ILE A N 1
ATOM 1436 C CA . ILE A 1 177 ? -2.374 4.005 11.833 1.00 96.50 177 ILE A CA 1
ATOM 1437 C C . ILE A 1 177 ? -3.661 4.794 11.567 1.00 96.50 177 ILE A C 1
ATOM 1439 O O . ILE A 1 177 ? -4.109 4.826 10.432 1.00 96.50 177 ILE A O 1
ATOM 1443 N N . THR A 1 178 ? -4.197 5.539 12.542 1.00 96.88 178 THR A N 1
ATOM 1444 C CA . THR A 1 178 ? -5.376 6.400 12.327 1.00 96.88 178 THR A CA 1
ATOM 1445 C C . THR A 1 178 ? -5.169 7.399 11.192 1.00 96.88 178 THR A C 1
ATOM 1447 O O . THR A 1 178 ? -6.108 7.648 10.452 1.00 96.88 178 THR A O 1
ATOM 1450 N N . LYS A 1 179 ? -3.964 7.962 11.019 1.00 96.50 179 LYS A N 1
ATOM 1451 C CA . LYS A 1 179 ? -3.697 8.860 9.884 1.00 96.50 179 LYS A CA 1
ATOM 1452 C C . LYS A 1 179 ? -3.780 8.124 8.550 1.00 96.50 179 LYS A C 1
ATOM 1454 O O . LYS A 1 179 ? -4.399 8.641 7.637 1.00 96.50 179 LYS A O 1
ATOM 1459 N N . ILE A 1 180 ? -3.196 6.928 8.468 1.00 96.81 180 ILE A N 1
ATOM 1460 C CA . ILE A 1 180 ? -3.214 6.094 7.256 1.00 96.81 180 ILE A CA 1
ATOM 1461 C C . ILE A 1 180 ? -4.652 5.704 6.907 1.00 96.81 180 ILE A C 1
ATOM 1463 O O . ILE A 1 180 ? -5.079 5.864 5.773 1.00 96.81 180 ILE A O 1
ATOM 1467 N N . VAL A 1 181 ? -5.417 5.254 7.903 1.00 96.94 181 VAL A N 1
ATOM 1468 C CA . VAL A 1 181 ? -6.824 4.874 7.728 1.00 96.94 181 VAL A CA 1
ATOM 1469 C C . VAL A 1 181 ? -7.670 6.081 7.332 1.00 96.94 181 VAL A C 1
ATOM 1471 O O . VAL A 1 181 ? -8.503 5.969 6.448 1.00 96.94 181 VAL A O 1
ATOM 1474 N N . HIS A 1 182 ? -7.438 7.251 7.929 1.00 95.75 182 HIS A N 1
ATOM 1475 C CA . HIS A 1 182 ? -8.146 8.470 7.546 1.00 95.75 182 HIS A CA 1
ATOM 1476 C C . HIS A 1 182 ? -7.802 8.908 6.114 1.00 95.75 182 HIS A C 1
ATOM 1478 O O . HIS A 1 182 ? -8.705 9.264 5.370 1.00 95.75 182 HIS A O 1
ATOM 1484 N N . GLU A 1 183 ? -6.525 8.867 5.715 1.00 94.81 183 GLU A N 1
ATOM 1485 C CA . GLU A 1 183 ? -6.090 9.118 4.329 1.00 94.81 183 GLU A CA 1
ATOM 1486 C C . GLU A 1 183 ? -6.798 8.158 3.349 1.00 94.81 183 GLU A C 1
ATOM 1488 O O . GLU A 1 183 ? -7.282 8.598 2.313 1.00 94.81 183 GLU A O 1
ATOM 1493 N N . ALA A 1 184 ? -6.941 6.878 3.710 1.00 95.62 184 ALA A N 1
ATOM 1494 C CA . ALA A 1 184 ? -7.643 5.881 2.900 1.00 95.62 184 ALA A CA 1
ATOM 1495 C C . ALA A 1 184 ? -9.167 6.110 2.830 1.00 95.62 184 ALA A C 1
ATOM 1497 O O . ALA A 1 184 ? -9.747 6.010 1.754 1.00 95.62 184 ALA A O 1
ATOM 1498 N N . ILE A 1 185 ? -9.815 6.456 3.951 1.00 95.56 185 ILE A N 1
ATOM 1499 C CA . ILE A 1 185 ? -11.265 6.726 4.008 1.00 95.56 185 ILE A CA 1
ATOM 1500 C C . ILE A 1 185 ? -11.647 7.928 3.137 1.00 95.56 185 ILE A C 1
ATOM 1502 O O . ILE A 1 185 ? -12.727 7.929 2.564 1.00 95.56 185 ILE A O 1
ATOM 1506 N N . LEU A 1 186 ? -10.770 8.927 2.989 1.00 94.12 186 LEU A N 1
ATOM 1507 C CA . LEU A 1 186 ? -11.035 10.087 2.128 1.00 94.12 186 LEU A CA 1
ATOM 1508 C C . LEU A 1 186 ? -11.207 9.729 0.643 1.00 94.12 186 LEU A C 1
ATOM 1510 O O . LEU A 1 186 ? -11.719 10.550 -0.111 1.00 94.12 186 LEU A O 1
ATOM 1514 N N . ARG A 1 187 ? -10.787 8.530 0.221 1.00 93.69 187 ARG A N 1
ATOM 1515 C CA . ARG A 1 187 ? -11.009 8.032 -1.145 1.00 93.69 187 ARG A CA 1
ATOM 1516 C C . ARG A 1 187 ? -12.377 7.388 -1.340 1.00 93.69 187 ARG A C 1
ATOM 1518 O O . ARG A 1 187 ? -12.755 7.111 -2.476 1.00 93.69 187 ARG A O 1
ATOM 1525 N N . LEU A 1 188 ? -13.097 7.132 -0.253 1.00 94.31 188 LEU A N 1
ATOM 1526 C CA . LEU A 1 188 ? -14.452 6.613 -0.296 1.00 94.31 188 LEU A CA 1
ATOM 1527 C C . LEU A 1 188 ? -15.438 7.792 -0.338 1.00 94.31 188 LEU A C 1
ATOM 1529 O O . LEU A 1 188 ? -15.262 8.759 0.408 1.00 94.31 188 LEU A O 1
ATOM 1533 N N . PRO A 1 189 ? -16.507 7.726 -1.151 1.00 93.12 189 PRO A N 1
ATOM 1534 C CA . PRO A 1 189 ? -17.565 8.737 -1.142 1.00 93.12 189 PRO A CA 1
ATOM 1535 C C . PRO A 1 189 ? -18.232 8.901 0.229 1.00 93.12 189 PRO A C 1
ATOM 1537 O O . PRO A 1 189 ? -18.729 9.977 0.558 1.00 93.12 189 PRO A O 1
ATOM 1540 N N . GLN A 1 190 ? -18.261 7.825 1.018 1.00 93.50 190 GLN A N 1
ATOM 1541 C CA . GLN A 1 190 ? -18.823 7.786 2.363 1.00 93.50 190 GLN A CA 1
ATOM 1542 C C . GLN A 1 190 ? -17.883 7.020 3.305 1.00 93.50 190 GLN A C 1
ATOM 1544 O O . GLN A 1 190 ? -17.162 6.129 2.852 1.00 93.50 190 GLN A O 1
ATOM 1549 N N . PRO A 1 191 ? -17.870 7.334 4.613 1.00 94.94 191 PRO A N 1
ATOM 1550 C CA . PRO A 1 191 ? -17.122 6.548 5.587 1.00 94.94 191 PRO A CA 1
ATOM 1551 C C . PRO A 1 191 ? -17.589 5.083 5.604 1.00 94.94 191 PRO A C 1
ATOM 1553 O O . PRO A 1 191 ? -18.793 4.841 5.521 1.00 94.94 191 PRO A O 1
ATOM 1556 N N . PRO A 1 192 ? -16.673 4.111 5.759 1.00 96.75 192 PRO A N 1
ATOM 1557 C CA . PRO A 1 192 ? -17.031 2.700 5.758 1.00 96.75 192 PRO A CA 1
ATOM 1558 C C . PRO A 1 192 ? -17.847 2.352 7.003 1.00 96.75 192 PRO A C 1
ATOM 1560 O O . PRO A 1 192 ? -17.519 2.770 8.116 1.00 96.75 192 PRO A O 1
ATOM 1563 N N . ALA A 1 193 ? -18.887 1.543 6.826 1.00 97.06 193 ALA A N 1
ATOM 1564 C CA . ALA A 1 193 ? -19.698 1.039 7.927 1.00 97.06 193 ALA A CA 1
ATOM 1565 C C . ALA A 1 193 ? -18.950 -0.035 8.732 1.00 97.06 193 ALA A C 1
ATOM 1567 O O . ALA A 1 193 ? -19.149 -0.154 9.946 1.00 97.06 193 ALA A O 1
ATOM 1568 N N . ILE A 1 194 ? -18.079 -0.803 8.064 1.00 97.69 194 ILE A N 1
ATOM 1569 C CA . ILE A 1 194 ? -17.382 -1.949 8.650 1.00 97.69 194 ILE A CA 1
ATOM 1570 C C . ILE A 1 194 ? -15.874 -1.834 8.422 1.00 97.69 194 ILE A C 1
ATOM 1572 O O . ILE A 1 194 ? -15.394 -1.588 7.317 1.00 97.69 194 ILE A O 1
ATOM 1576 N N . ILE A 1 195 ? -15.109 -2.059 9.487 1.00 97.81 195 ILE A N 1
ATOM 1577 C CA . ILE A 1 195 ? -13.651 -2.165 9.443 1.00 97.81 195 ILE A CA 1
ATOM 1578 C C . ILE A 1 195 ? -13.256 -3.551 9.939 1.00 97.81 195 ILE A C 1
ATOM 1580 O O . ILE A 1 195 ? -13.665 -3.951 11.027 1.00 97.81 195 ILE A O 1
ATOM 1584 N N . ILE A 1 196 ? -12.432 -4.263 9.176 1.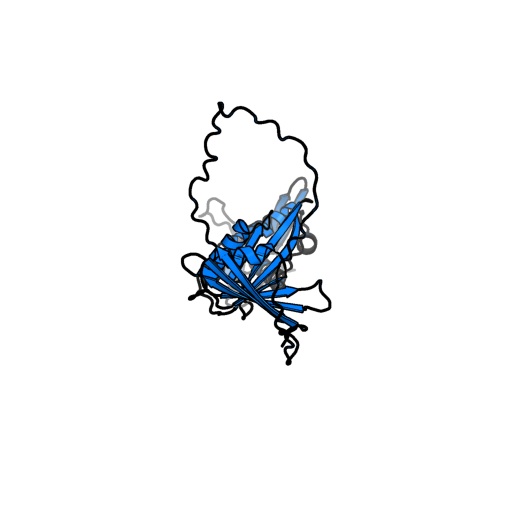00 96.88 196 ILE A N 1
ATOM 1585 C CA . ILE A 1 196 ? -11.951 -5.608 9.501 1.00 96.88 196 ILE A CA 1
ATOM 1586 C C . ILE A 1 196 ? -10.439 -5.556 9.732 1.00 96.88 196 ILE A C 1
ATOM 1588 O O . ILE A 1 196 ? -9.695 -5.052 8.892 1.00 96.88 196 ILE A O 1
ATOM 1592 N N . THR A 1 197 ? -9.975 -6.060 10.877 1.00 96.31 197 THR A N 1
ATOM 1593 C CA . THR A 1 197 ? -8.544 -6.099 11.233 1.00 96.31 197 THR A CA 1
ATOM 1594 C C . THR A 1 197 ? -8.181 -7.390 11.963 1.00 96.31 197 THR A C 1
ATOM 1596 O O . THR A 1 197 ? -9.052 -8.144 12.404 1.00 96.31 197 THR A O 1
ATOM 1599 N N . ASP A 1 198 ? -6.888 -7.609 12.198 1.00 92.06 198 ASP A N 1
ATOM 1600 C CA . ASP A 1 198 ? -6.431 -8.583 13.190 1.00 92.06 198 ASP A CA 1
ATOM 1601 C C . ASP A 1 198 ? -6.781 -8.139 14.638 1.00 92.06 198 ASP A C 1
ATOM 1603 O O . ASP A 1 198 ? -7.274 -7.030 14.891 1.00 92.06 198 ASP A O 1
ATOM 1607 N N . ASP A 1 199 ? -6.525 -8.999 15.631 1.00 88.81 199 ASP A N 1
ATOM 1608 C CA . ASP A 1 199 ? -6.717 -8.675 17.056 1.00 88.81 199 ASP A CA 1
ATOM 1609 C C . ASP A 1 199 ? -5.581 -7.833 17.667 1.00 88.81 199 ASP A C 1
ATOM 1611 O O . ASP A 1 199 ? -5.309 -7.883 18.877 1.00 88.81 199 ASP A O 1
ATOM 1615 N N . PHE A 1 200 ? -4.887 -7.020 16.870 1.00 89.56 200 PHE A N 1
ATOM 1616 C CA . PHE A 1 200 ? -3.920 -6.096 17.427 1.00 89.56 200 PHE A CA 1
ATOM 1617 C C . PHE A 1 200 ? -4.634 -5.000 18.227 1.00 89.56 200 PHE A C 1
ATOM 1619 O O . PHE A 1 200 ? -5.465 -4.232 17.738 1.00 89.56 200 PHE A O 1
ATOM 1626 N N . SER A 1 201 ? -4.276 -4.879 19.508 1.00 90.12 201 SER A N 1
ATOM 1627 C CA . SER A 1 201 ? -4.926 -3.958 20.454 1.00 90.12 201 SER A CA 1
ATOM 1628 C C . SER A 1 201 ? -4.906 -2.490 20.018 1.00 90.12 201 SER A C 1
ATOM 1630 O O . SER A 1 201 ? -5.738 -1.699 20.467 1.00 90.12 201 SER A O 1
ATOM 1632 N N . THR A 1 202 ? -3.982 -2.117 19.132 1.00 94.31 202 THR A N 1
ATOM 1633 C CA . THR A 1 202 ? -3.915 -0.777 18.552 1.00 94.31 202 THR A CA 1
ATOM 1634 C C . THR A 1 202 ? -5.129 -0.469 17.685 1.00 94.31 202 THR A C 1
ATOM 1636 O O . THR A 1 202 ? -5.624 0.656 17.765 1.00 94.31 202 THR A O 1
ATOM 1639 N N . TYR A 1 203 ? -5.663 -1.439 16.937 1.00 95.88 203 TYR A N 1
ATOM 1640 C CA . TYR A 1 203 ? -6.812 -1.215 16.061 1.00 95.88 203 TYR A CA 1
ATOM 1641 C C . TYR A 1 203 ? -8.061 -0.807 16.824 1.00 95.88 203 TYR A C 1
ATOM 1643 O O . TYR A 1 203 ? -8.698 0.165 16.437 1.00 95.88 203 TYR A O 1
ATOM 1651 N N . LYS A 1 204 ? -8.311 -1.405 17.997 1.00 94.69 204 LYS A N 1
ATOM 1652 C CA . LYS A 1 204 ? -9.396 -0.989 18.912 1.00 94.69 204 LYS A CA 1
ATOM 1653 C C . LYS A 1 204 ? -9.355 0.506 19.221 1.00 94.69 204 LYS A C 1
ATOM 1655 O O . LYS A 1 204 ? -10.380 1.160 19.375 1.00 94.69 204 LYS A O 1
ATOM 1660 N N . ARG A 1 205 ? -8.148 1.061 19.353 1.00 94.94 205 ARG A N 1
ATOM 1661 C CA . ARG A 1 205 ? -7.957 2.492 19.594 1.00 94.94 205 ARG A CA 1
ATOM 1662 C C . ARG A 1 205 ? -8.071 3.306 18.310 1.00 94.94 205 ARG A C 1
ATOM 1664 O O . ARG A 1 205 ? -8.558 4.428 18.378 1.00 94.94 205 ARG A O 1
ATOM 1671 N N . VAL A 1 206 ? -7.613 2.771 17.179 1.00 96.19 206 VAL A N 1
ATOM 1672 C CA . VAL A 1 206 ? -7.710 3.419 15.865 1.00 96.19 206 VAL A CA 1
ATOM 1673 C C . VAL A 1 206 ? -9.167 3.668 15.503 1.00 96.19 206 VAL A C 1
ATOM 1675 O O . VAL A 1 206 ? -9.508 4.818 15.246 1.00 96.19 206 VAL A O 1
ATOM 1678 N N . VAL A 1 207 ? -10.019 2.643 15.572 1.00 96.12 207 VAL A N 1
ATOM 1679 C CA . VAL A 1 207 ? -11.441 2.751 15.210 1.00 96.12 207 VAL A CA 1
ATOM 1680 C C . VAL A 1 207 ? -12.181 3.758 16.092 1.00 96.12 207 VAL A C 1
ATOM 1682 O O . VAL A 1 207 ? -12.839 4.662 15.589 1.00 96.12 207 VAL A O 1
ATOM 1685 N N . LYS A 1 208 ? -11.932 3.741 17.408 1.00 95.00 208 LYS A N 1
ATOM 1686 C CA . LYS A 1 208 ? -12.467 4.739 18.351 1.00 95.00 208 LYS A CA 1
ATOM 1687 C C . LYS A 1 208 ? -11.968 6.164 18.090 1.00 95.00 208 LYS A C 1
ATOM 1689 O O . LYS A 1 208 ? -12.571 7.126 18.556 1.00 95.00 208 LYS A O 1
ATOM 1694 N N . MET A 1 209 ? -10.830 6.333 17.419 1.00 94.88 209 MET A N 1
ATOM 1695 C CA . MET A 1 209 ? -10.288 7.652 17.083 1.00 94.88 209 MET A CA 1
ATOM 1696 C C . MET A 1 209 ? -10.883 8.236 15.795 1.00 94.88 209 MET A C 1
ATOM 1698 O O . MET A 1 209 ? -10.676 9.425 15.561 1.00 94.88 209 MET A O 1
ATOM 1702 N N . LEU A 1 210 ? -11.620 7.449 15.002 1.00 94.38 210 LEU A N 1
ATOM 1703 C CA . LEU A 1 210 ? -12.267 7.915 13.771 1.00 94.38 210 LEU A CA 1
ATOM 1704 C C . LEU A 1 210 ? -13.496 8.800 14.033 1.00 94.38 210 LEU A C 1
ATOM 1706 O O . LEU A 1 210 ? -13.834 9.640 13.209 1.00 94.38 210 LEU A O 1
ATOM 1710 N N . ASN A 1 211 ? -14.090 8.694 15.224 1.00 93.69 211 ASN A N 1
ATOM 1711 C CA . ASN A 1 211 ? -15.150 9.576 15.715 1.00 93.69 211 ASN A CA 1
ATOM 1712 C C . ASN A 1 211 ? -16.477 9.532 14.930 1.00 93.69 211 ASN A C 1
ATOM 1714 O O . ASN A 1 211 ? -17.161 10.549 14.831 1.00 93.69 211 ASN A O 1
ATOM 1718 N N . TYR A 1 212 ? -16.866 8.354 14.448 1.00 94.88 212 TYR A N 1
ATOM 1719 C CA . TYR A 1 212 ? -18.197 8.071 13.906 1.00 94.88 212 TYR A CA 1
ATOM 1720 C C . TYR A 1 212 ? -18.619 6.639 14.267 1.00 94.88 212 TYR A C 1
ATOM 1722 O O . TYR A 1 212 ? -17.796 5.855 14.745 1.00 94.88 212 TYR A O 1
ATOM 1730 N N . ASN A 1 213 ? -19.903 6.323 14.100 1.00 97.06 213 ASN A N 1
ATOM 1731 C CA . ASN A 1 213 ? -20.442 5.003 14.427 1.00 97.06 213 ASN A CA 1
ATOM 1732 C C . ASN A 1 213 ? -20.003 3.980 13.383 1.00 97.06 213 ASN A C 1
ATOM 1734 O O . ASN A 1 213 ? -20.173 4.229 12.194 1.00 97.06 213 ASN A O 1
ATOM 1738 N N . LEU A 1 214 ? -19.466 2.844 13.818 1.00 97.38 214 LEU A N 1
ATOM 1739 C CA . LEU A 1 214 ? -19.003 1.798 12.907 1.00 97.38 214 LEU A CA 1
ATOM 1740 C C . LEU A 1 214 ? -18.975 0.431 13.584 1.00 97.38 214 LEU A C 1
ATOM 1742 O O . LEU A 1 214 ? -18.983 0.329 14.815 1.00 97.38 214 LEU A O 1
ATOM 1746 N N . ILE A 1 215 ? -18.872 -0.615 12.773 1.00 97.94 215 ILE A N 1
ATOM 1747 C CA . ILE A 1 215 ? -18.663 -1.989 13.220 1.00 97.94 215 ILE A CA 1
ATOM 1748 C C . ILE A 1 215 ? -17.191 -2.353 13.010 1.00 97.94 215 ILE A C 1
ATOM 1750 O O . ILE A 1 215 ? -16.675 -2.304 11.896 1.00 97.94 215 ILE A O 1
ATOM 1754 N N . HIS A 1 216 ? -16.494 -2.725 14.083 1.00 97.44 216 HIS A N 1
ATOM 1755 C CA . HIS A 1 216 ? -15.120 -3.216 14.015 1.00 97.44 216 HIS A CA 1
ATOM 1756 C C . HIS A 1 216 ? -15.097 -4.727 14.210 1.00 97.44 216 HIS A C 1
ATOM 1758 O O . HIS A 1 216 ? -15.384 -5.234 15.289 1.00 97.44 216 HIS A O 1
ATOM 1764 N N . VAL A 1 217 ? -14.721 -5.452 13.168 1.00 95.94 217 VAL A N 1
ATOM 1765 C CA . VAL A 1 217 ? -14.575 -6.902 13.197 1.00 95.94 217 VAL A CA 1
ATOM 1766 C C . VAL A 1 217 ? -13.101 -7.246 13.395 1.00 95.94 217 VAL A C 1
ATOM 1768 O O . VAL A 1 217 ? -12.238 -6.827 12.624 1.00 95.94 217 VAL A O 1
ATOM 1771 N N . ARG A 1 218 ? -12.800 -8.015 14.442 1.00 94.50 218 ARG A N 1
ATOM 1772 C CA . ARG A 1 218 ? -11.442 -8.458 14.777 1.00 94.50 218 ARG A CA 1
ATOM 1773 C C . ARG A 1 218 ? -11.296 -9.953 14.596 1.00 94.50 218 ARG A C 1
ATOM 1775 O O . ARG A 1 218 ? -12.012 -10.715 15.246 1.00 94.50 218 ARG A O 1
ATOM 1782 N N . HIS A 1 219 ? -10.311 -10.357 13.806 1.00 91.00 219 HIS A N 1
ATOM 1783 C CA . HIS A 1 219 ? -9.926 -11.753 13.657 1.00 91.00 219 HIS A CA 1
ATOM 1784 C C . HIS A 1 219 ? -8.868 -12.149 14.702 1.00 91.00 219 HIS A C 1
ATOM 1786 O O . HIS A 1 219 ? -7.790 -11.555 14.796 1.00 91.00 219 HIS A O 1
ATOM 1792 N N . ILE A 1 220 ? -9.191 -13.142 15.535 1.00 88.50 220 ILE A N 1
ATOM 1793 C CA . ILE A 1 220 ? -8.367 -13.598 16.657 1.00 88.50 220 ILE A CA 1
ATOM 1794 C C . ILE A 1 220 ? -7.658 -14.900 16.281 1.00 88.50 220 ILE A C 1
ATOM 1796 O O . ILE A 1 220 ? -8.231 -15.980 16.332 1.00 88.50 220 ILE A O 1
ATOM 1800 N N . HIS A 1 221 ? -6.354 -14.820 16.025 1.00 78.31 221 HIS A N 1
ATOM 1801 C CA . HIS A 1 221 ? -5.552 -15.995 15.658 1.00 78.31 221 HIS A CA 1
ATOM 1802 C C . HIS A 1 221 ? -5.091 -16.867 16.842 1.00 78.31 221 HIS A C 1
ATOM 1804 O O . HIS A 1 221 ? -4.643 -17.991 16.642 1.00 78.31 221 HIS A O 1
ATOM 1810 N N . LYS A 1 222 ? -5.115 -16.352 18.081 1.00 78.00 222 LYS A N 1
ATOM 1811 C CA . LYS A 1 222 ? -4.473 -17.018 19.238 1.00 78.00 222 LYS A CA 1
ATOM 1812 C C . LYS A 1 222 ? -5.413 -17.836 20.120 1.00 78.00 222 LYS A C 1
ATOM 1814 O O . LYS A 1 222 ? -4.928 -18.612 20.939 1.00 78.00 222 LYS A O 1
ATOM 1819 N N . ASN A 1 223 ? -6.723 -17.614 20.043 1.00 70.69 223 ASN A N 1
ATOM 1820 C CA . ASN A 1 223 ? -7.671 -18.211 20.978 1.00 70.69 223 ASN A CA 1
ATOM 1821 C C . ASN A 1 223 ? -8.425 -19.365 20.303 1.00 70.69 223 ASN A C 1
ATOM 1823 O O . ASN A 1 223 ? -9.166 -19.109 19.364 1.00 70.69 223 ASN A O 1
ATOM 1827 N N . PRO A 1 224 ? -8.316 -20.608 20.804 1.00 68.94 224 PRO A N 1
ATOM 1828 C CA . PRO A 1 224 ? -8.969 -21.761 20.181 1.00 68.94 224 PRO A CA 1
ATOM 1829 C C . PRO A 1 224 ? -10.498 -21.778 20.337 1.00 68.94 224 PRO A C 1
ATOM 1831 O O . PRO A 1 224 ? -11.145 -22.667 19.804 1.00 68.94 224 PRO A O 1
ATOM 1834 N N . ARG A 1 225 ? -11.081 -20.868 21.130 1.00 66.81 225 ARG A N 1
ATOM 1835 C CA . ARG A 1 225 ? -12.530 -20.824 21.405 1.00 66.81 225 ARG A CA 1
ATOM 1836 C C . ARG A 1 225 ? -13.219 -19.571 20.886 1.00 66.81 225 ARG A C 1
ATOM 1838 O O . ARG A 1 225 ? -14.440 -19.509 20.919 1.00 66.81 225 ARG A O 1
ATOM 1845 N N . ILE A 1 226 ? -12.449 -18.549 20.524 1.00 71.19 226 ILE A N 1
ATOM 1846 C CA . ILE A 1 226 ? -12.982 -17.289 20.011 1.00 71.19 226 ILE A CA 1
ATOM 1847 C C . ILE A 1 226 ? -12.181 -16.963 18.771 1.00 71.19 226 ILE A C 1
ATOM 1849 O O . ILE A 1 226 ? -11.008 -16.608 18.878 1.00 71.19 226 ILE A O 1
ATOM 1853 N N . HIS A 1 227 ? -12.834 -17.076 17.627 1.00 81.25 227 HIS A N 1
ATOM 1854 C CA . HIS A 1 227 ? -12.203 -16.829 16.340 1.00 81.25 227 HIS A CA 1
ATOM 1855 C C . HIS A 1 227 ? -12.386 -15.377 15.923 1.00 81.25 227 HIS A C 1
ATOM 1857 O O . HIS A 1 227 ? -11.468 -14.778 15.368 1.00 81.25 227 HIS A O 1
ATOM 1863 N N . MET A 1 228 ? -13.533 -14.774 16.246 1.00 88.62 228 MET A N 1
ATOM 1864 C CA . MET A 1 228 ? -13.802 -13.385 15.900 1.00 88.62 228 MET A CA 1
ATOM 1865 C C . MET A 1 228 ? -14.513 -12.632 17.016 1.00 88.62 228 MET A C 1
ATOM 1867 O O . MET A 1 228 ? -15.202 -13.203 17.865 1.00 88.62 228 MET A O 1
ATOM 1871 N N . VAL A 1 229 ? -14.313 -11.315 17.028 1.00 92.38 229 VAL A N 1
ATOM 1872 C CA . VAL A 1 229 ? -15.089 -10.403 17.866 1.00 92.38 229 VAL A CA 1
ATOM 1873 C C . VAL A 1 229 ? -15.579 -9.239 17.026 1.00 92.38 229 VAL A C 1
ATOM 1875 O O . VAL A 1 229 ? -14.781 -8.556 16.388 1.00 92.38 229 VAL A O 1
ATOM 1878 N N . VAL A 1 230 ? -16.884 -9.008 17.072 1.00 94.75 230 VAL A N 1
ATOM 1879 C CA . VAL A 1 230 ? -17.561 -7.876 16.450 1.00 94.75 230 VAL A CA 1
ATOM 1880 C C . VAL A 1 230 ? -17.797 -6.820 17.525 1.00 94.75 230 VAL A C 1
ATOM 1882 O O . VAL A 1 230 ? -18.505 -7.055 18.502 1.00 94.75 230 VAL A O 1
ATOM 1885 N N . ASP A 1 231 ? -17.165 -5.667 17.363 1.00 95.88 231 ASP A N 1
ATOM 1886 C CA . ASP A 1 231 ? -17.302 -4.505 18.229 1.00 95.88 231 ASP A CA 1
ATOM 1887 C C . ASP A 1 231 ? -18.212 -3.481 17.529 1.00 95.88 231 ASP A C 1
ATOM 1889 O O . ASP A 1 231 ? -17.794 -2.819 16.581 1.00 95.88 231 ASP A O 1
ATOM 1893 N N . ILE A 1 232 ? -19.453 -3.329 17.992 1.00 96.94 232 ILE A N 1
ATOM 1894 C CA . ILE A 1 232 ? -20.354 -2.259 17.537 1.00 96.94 232 ILE A CA 1
ATOM 1895 C C . ILE A 1 232 ? -19.994 -0.997 18.320 1.00 96.94 232 ILE A C 1
ATOM 1897 O O . ILE A 1 232 ? -20.096 -0.986 19.550 1.00 96.94 232 ILE A O 1
ATOM 1901 N N . ILE A 1 233 ? -19.521 0.042 17.630 1.00 96.94 233 ILE A N 1
ATOM 1902 C CA . ILE A 1 233 ? -19.000 1.268 18.242 1.00 96.94 233 ILE A CA 1
ATOM 1903 C C . ILE A 1 233 ? -19.968 2.416 17.995 1.00 96.94 233 ILE A C 1
ATOM 1905 O O . ILE A 1 233 ? -20.178 2.836 16.859 1.00 96.94 233 ILE A O 1
ATOM 1909 N N . GLU A 1 234 ? -20.476 2.985 19.082 1.00 97.12 234 GLU A N 1
ATOM 1910 C CA . GLU A 1 234 ? -21.403 4.111 19.055 1.00 97.12 234 GLU A CA 1
ATOM 1911 C C . GLU A 1 234 ? -20.769 5.334 19.724 1.00 97.12 234 GLU A C 1
ATOM 1913 O O . GLU A 1 234 ? -20.333 5.317 20.883 1.00 97.12 234 GLU A O 1
ATOM 1918 N N . HIS A 1 235 ? -20.696 6.424 18.967 1.00 94.50 235 HIS A N 1
ATOM 1919 C CA . HIS A 1 235 ? -20.135 7.695 19.384 1.00 94.50 235 HIS A CA 1
ATOM 1920 C C . HIS A 1 235 ? -21.233 8.639 19.871 1.00 94.50 235 HIS A C 1
ATOM 1922 O O . HIS A 1 235 ? -21.888 9.322 19.093 1.00 94.50 235 HIS A O 1
ATOM 1928 N N . GLU A 1 236 ? -21.333 8.796 21.187 1.00 93.56 236 GLU A N 1
ATOM 1929 C CA . GLU A 1 236 ? -22.154 9.838 21.801 1.00 93.56 236 GLU A CA 1
ATOM 1930 C C . GLU A 1 236 ? -21.337 11.112 22.097 1.00 93.56 236 GLU A C 1
ATOM 1932 O O . GLU A 1 236 ? -20.099 11.078 22.149 1.00 93.56 236 GLU A O 1
ATOM 1937 N N . PRO A 1 237 ? -21.974 12.266 22.376 1.00 89.94 237 PRO A N 1
ATOM 1938 C CA . PRO A 1 237 ? -21.257 13.503 22.702 1.00 89.94 237 PRO A CA 1
ATOM 1939 C C . PRO A 1 237 ? -20.284 13.384 23.891 1.00 89.94 237 PRO A C 1
ATOM 1941 O O . PRO A 1 237 ? -19.221 14.004 23.886 1.00 89.94 237 PRO A O 1
ATOM 1944 N N . LYS A 1 238 ? -20.616 12.580 24.913 1.00 92.31 238 LYS A N 1
ATOM 1945 C CA . LYS A 1 238 ? -19.844 12.484 26.174 1.00 92.31 238 LYS A CA 1
ATOM 1946 C C . LYS A 1 238 ? -19.172 11.130 26.408 1.00 92.31 238 LYS A C 1
ATOM 1948 O O . LYS A 1 238 ? -18.294 11.035 27.271 1.00 92.31 238 LYS A O 1
ATOM 1953 N N . LYS A 1 239 ? -19.561 10.092 25.672 1.00 94.38 239 LYS A N 1
ATOM 1954 C CA . LYS A 1 239 ? -19.052 8.730 25.848 1.00 94.38 239 LYS A CA 1
ATOM 1955 C C . LYS A 1 239 ? -18.936 7.994 24.515 1.00 94.38 239 LYS A C 1
ATOM 1957 O O . LYS A 1 239 ? -19.415 8.468 23.491 1.00 94.38 239 LYS A O 1
ATOM 1962 N N . ILE A 1 240 ? -18.222 6.882 24.539 1.00 95.12 240 ILE A N 1
ATOM 1963 C CA . ILE A 1 240 ? -18.191 5.883 23.477 1.00 95.12 240 ILE A CA 1
ATOM 1964 C C . ILE A 1 240 ? -18.751 4.612 24.103 1.00 95.12 240 ILE A C 1
ATOM 1966 O O . ILE A 1 240 ? -18.237 4.175 25.139 1.00 95.12 240 ILE A O 1
ATOM 1970 N N . ILE A 1 241 ? -19.806 4.068 23.509 1.00 95.94 241 ILE A N 1
ATOM 1971 C CA . ILE A 1 241 ? -20.363 2.770 23.883 1.00 95.94 241 ILE A CA 1
ATOM 1972 C C . ILE A 1 241 ? -19.782 1.748 22.911 1.00 95.94 241 ILE A C 1
ATOM 1974 O O . ILE A 1 241 ? -19.675 2.001 21.711 1.00 95.94 241 ILE A O 1
ATOM 1978 N N . THR A 1 242 ? -19.323 0.615 23.428 1.00 96.06 242 THR A N 1
ATOM 1979 C CA . THR A 1 242 ? -18.872 -0.495 22.593 1.00 96.06 242 THR A CA 1
ATOM 1980 C C . THR A 1 242 ? -19.549 -1.776 23.038 1.00 96.06 242 THR A C 1
ATOM 1982 O O . THR A 1 242 ? -19.340 -2.221 24.168 1.00 96.06 242 THR A O 1
ATOM 1985 N N . THR A 1 243 ? -20.330 -2.374 22.145 1.00 96.50 243 THR A N 1
ATOM 1986 C CA . THR A 1 243 ? -20.922 -3.697 22.349 1.00 96.50 243 THR A CA 1
ATOM 1987 C C . THR A 1 243 ? -20.029 -4.730 21.681 1.00 96.50 243 THR A C 1
ATOM 1989 O O . THR A 1 243 ? -19.820 -4.697 20.475 1.00 96.50 243 THR A O 1
ATOM 1992 N N . HIS A 1 244 ? -19.467 -5.619 22.488 1.00 94.62 244 HIS A N 1
ATOM 1993 C CA . HIS A 1 244 ? -18.570 -6.690 22.083 1.00 94.62 244 HIS A CA 1
ATOM 1994 C C . HIS A 1 244 ? -19.364 -7.983 21.923 1.00 94.62 244 HIS A C 1
ATOM 1996 O O . HIS A 1 244 ? -19.948 -8.461 22.897 1.00 94.62 244 HIS A O 1
ATOM 2002 N N . ILE A 1 245 ? -19.324 -8.570 20.734 1.00 92.44 245 ILE A N 1
ATOM 2003 C CA . ILE A 1 245 ? -19.963 -9.843 20.405 1.00 92.44 245 ILE A CA 1
ATOM 2004 C C . ILE A 1 245 ? -18.861 -10.819 19.997 1.00 92.44 245 ILE A C 1
ATOM 2006 O O . ILE A 1 245 ? -18.175 -10.600 19.003 1.00 92.44 245 ILE A O 1
ATOM 2010 N N . ALA A 1 246 ? -18.651 -11.877 20.775 1.00 90.38 246 ALA A N 1
ATOM 2011 C CA . ALA A 1 246 ? -17.624 -12.882 20.500 1.00 90.38 246 ALA A CA 1
ATOM 2012 C C . ALA A 1 246 ? -18.230 -14.121 19.828 1.00 90.38 246 ALA A C 1
ATOM 2014 O O . ALA A 1 246 ? -1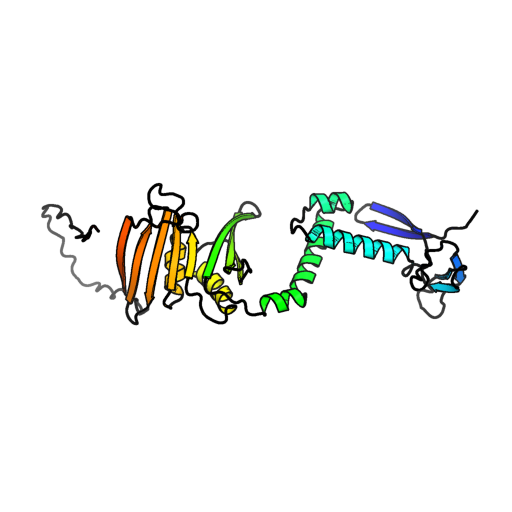9.223 -14.658 20.326 1.00 90.38 246 ALA A O 1
ATOM 2015 N N . THR A 1 247 ? -17.607 -14.625 18.762 1.00 88.06 247 THR A N 1
ATOM 2016 C CA . THR A 1 247 ? -18.063 -15.821 18.032 1.00 88.06 247 THR A CA 1
ATOM 2017 C C . THR A 1 247 ? -17.130 -17.012 18.249 1.00 88.06 247 THR A C 1
ATOM 2019 O O . THR A 1 247 ? -15.906 -16.862 18.344 1.00 88.06 247 THR A O 1
ATOM 2022 N N . ALA A 1 248 ? -17.710 -18.213 18.330 1.00 83.38 248 ALA A N 1
ATOM 2023 C CA . ALA A 1 248 ? -16.970 -19.465 18.507 1.00 83.38 248 ALA A CA 1
ATOM 2024 C C . ALA A 1 248 ? -16.271 -19.921 17.226 1.00 83.38 248 ALA A C 1
ATOM 2026 O O . ALA A 1 248 ? -15.435 -20.813 17.270 1.00 83.38 248 ALA A O 1
ATOM 2027 N N . ASN A 1 249 ? -16.643 -19.345 16.090 1.00 81.56 249 ASN A N 1
ATOM 2028 C CA . ASN A 1 249 ? -16.195 -19.747 14.775 1.00 81.56 249 ASN A CA 1
ATOM 2029 C C . ASN A 1 249 ? -15.923 -18.528 13.890 1.00 81.56 249 ASN A C 1
ATOM 2031 O O . ASN A 1 249 ? -16.331 -17.403 14.198 1.00 81.56 249 ASN A O 1
ATOM 2035 N N . ASP A 1 250 ? -15.166 -18.768 12.826 1.00 80.88 250 ASP A N 1
ATOM 2036 C CA . ASP A 1 250 ? -14.831 -17.762 11.827 1.00 80.88 250 ASP A CA 1
ATOM 2037 C C . ASP A 1 250 ? -16.036 -17.547 10.904 1.00 80.88 250 ASP A C 1
ATOM 2039 O O . ASP A 1 250 ? -16.436 -18.455 10.171 1.00 80.88 250 ASP A O 1
ATOM 2043 N N . ILE A 1 251 ? -16.635 -16.359 10.984 1.00 78.81 251 ILE A N 1
ATOM 2044 C CA . ILE A 1 251 ? -17.840 -15.999 10.225 1.00 78.81 251 ILE A CA 1
ATOM 2045 C C . ILE A 1 251 ? -17.543 -15.719 8.748 1.00 78.81 251 ILE A C 1
ATOM 2047 O O . ILE A 1 251 ? -18.476 -15.598 7.963 1.00 78.81 251 ILE A O 1
ATOM 2051 N N . PHE A 1 252 ? -16.269 -15.627 8.347 1.00 77.88 252 PHE A N 1
ATOM 2052 C CA . PHE A 1 252 ? -15.906 -15.501 6.934 1.00 77.88 252 PHE A CA 1
ATOM 2053 C C . PHE A 1 252 ? -15.896 -16.845 6.203 1.00 77.88 252 PHE A C 1
ATOM 2055 O O . PHE A 1 252 ? -15.971 -16.871 4.977 1.00 77.88 252 PHE A O 1
ATOM 2062 N N . THR A 1 253 ? -15.779 -17.956 6.934 1.00 77.56 253 THR A N 1
ATOM 2063 C CA . THR A 1 253 ? -15.627 -19.299 6.353 1.00 77.56 253 THR A CA 1
ATOM 2064 C C . THR A 1 253 ? -16.772 -20.248 6.688 1.00 77.56 253 THR A C 1
ATOM 2066 O O . THR A 1 253 ? -16.964 -21.228 5.973 1.00 77.56 253 THR A O 1
ATOM 2069 N N . ASN A 1 254 ? -17.542 -19.980 7.746 1.00 75.88 254 ASN A N 1
ATOM 2070 C CA . ASN A 1 254 ? -18.606 -20.866 8.214 1.00 75.88 254 ASN A CA 1
ATOM 2071 C C . ASN A 1 254 ? -19.988 -20.218 8.061 1.00 75.88 254 ASN A C 1
ATOM 2073 O O . ASN A 1 254 ? -20.178 -19.069 8.444 1.00 75.88 254 ASN A O 1
ATOM 2077 N N . GLU A 1 255 ? -20.967 -20.987 7.578 1.00 68.88 255 GLU A N 1
ATOM 2078 C CA . GLU A 1 255 ? -22.342 -20.509 7.341 1.00 68.88 255 GLU A CA 1
ATOM 2079 C C . GLU A 1 255 ? -23.147 -20.293 8.635 1.00 68.88 255 GLU A C 1
ATOM 2081 O O . GLU A 1 255 ? -24.000 -19.412 8.714 1.00 68.88 255 GLU A O 1
ATOM 2086 N N . ASN A 1 256 ? -22.860 -21.069 9.682 1.00 71.81 256 ASN A N 1
ATOM 2087 C CA . ASN A 1 256 ? -23.488 -20.905 10.995 1.00 71.81 256 ASN A CA 1
ATOM 2088 C C . ASN A 1 256 ? -22.673 -19.926 11.840 1.00 71.81 256 ASN A C 1
ATOM 2090 O O . ASN A 1 256 ? -21.460 -19.919 11.724 1.00 71.81 256 ASN A O 1
ATOM 2094 N N . THR A 1 257 ? -23.281 -19.137 12.730 1.00 71.38 257 THR A N 1
ATOM 2095 C CA . THR A 1 257 ? -22.543 -18.298 13.697 1.00 71.38 257 THR A CA 1
ATOM 2096 C C . THR A 1 257 ? -22.947 -18.672 15.116 1.00 71.38 257 THR A C 1
ATOM 2098 O O . THR A 1 257 ? -24.112 -18.540 15.482 1.00 71.38 257 THR A O 1
ATOM 2101 N N . PHE A 1 258 ? -21.990 -19.108 15.937 1.00 76.94 258 PHE A N 1
ATOM 2102 C CA . PHE A 1 258 ? -22.247 -19.428 17.343 1.00 76.94 258 PHE A CA 1
ATOM 2103 C C . PHE A 1 258 ? -21.744 -18.301 18.238 1.00 76.94 258 PHE A C 1
ATOM 2105 O O . PHE A 1 258 ? -20.538 -18.056 18.337 1.00 76.94 258 PHE A O 1
ATOM 2112 N N . LEU A 1 259 ? -22.665 -17.609 18.906 1.00 80.75 259 LEU A N 1
ATOM 2113 C CA . LEU A 1 259 ? -22.324 -16.561 19.862 1.00 80.75 259 LEU A CA 1
ATOM 2114 C C . LEU A 1 259 ? -21.801 -17.186 21.160 1.00 80.75 259 LEU A C 1
ATOM 2116 O O . LEU A 1 259 ? -22.397 -18.099 21.715 1.00 80.75 259 LEU A O 1
ATOM 2120 N N . THR A 1 260 ? -20.669 -16.684 21.647 1.00 79.00 260 THR A N 1
ATOM 2121 C CA . THR A 1 260 ? -20.035 -17.153 22.898 1.00 79.00 260 THR A CA 1
ATOM 2122 C C . THR A 1 260 ? -20.196 -16.167 24.046 1.00 79.00 260 THR A C 1
ATOM 2124 O O . THR A 1 260 ? -19.966 -16.509 25.208 1.00 79.00 260 THR A O 1
ATOM 2127 N N . GLY A 1 261 ? -20.565 -14.927 23.734 1.00 83.75 261 GLY A N 1
ATOM 2128 C CA . GLY A 1 261 ? -20.854 -13.915 24.731 1.00 83.75 261 GLY A CA 1
ATOM 2129 C C . GLY A 1 261 ? -21.054 -12.539 24.122 1.00 83.75 261 GLY A C 1
ATOM 2130 O O . GLY A 1 261 ? -20.408 -12.170 23.139 1.00 83.75 261 GLY A O 1
ATOM 2131 N N . VAL A 1 262 ? -21.921 -11.774 24.775 1.00 91.62 262 VAL A N 1
ATOM 2132 C CA . VAL A 1 262 ? -22.156 -10.361 24.498 1.00 91.62 262 VAL A CA 1
ATOM 2133 C C . VAL A 1 262 ? -21.778 -9.572 25.745 1.00 91.62 262 VAL A C 1
ATOM 2135 O O . VAL A 1 262 ? -22.052 -9.983 26.872 1.00 91.62 262 VAL A O 1
ATOM 2138 N N . SER A 1 263 ? -21.080 -8.455 25.572 1.00 93.06 263 SER A N 1
ATOM 2139 C CA . SER A 1 263 ? -20.783 -7.552 26.684 1.00 93.06 263 SER A CA 1
ATOM 2140 C C . SER A 1 263 ? -20.662 -6.119 26.211 1.00 93.06 263 SER A C 1
ATOM 2142 O O . SER A 1 263 ? -20.139 -5.872 25.132 1.00 93.06 263 SER A O 1
ATOM 2144 N N . THR A 1 264 ? -21.065 -5.171 27.045 1.00 94.06 264 THR A N 1
ATOM 2145 C CA . THR A 1 264 ? -20.991 -3.747 26.711 1.00 94.06 264 THR A CA 1
ATOM 2146 C C . THR A 1 264 ? -19.950 -3.049 27.580 1.00 94.06 264 THR A C 1
ATOM 2148 O O . THR A 1 264 ? -19.808 -3.339 28.771 1.00 94.06 264 THR A O 1
ATOM 2151 N N . SER A 1 265 ? -19.190 -2.130 26.987 1.00 93.38 265 SER A N 1
ATOM 2152 C CA . SER A 1 265 ? -18.271 -1.248 27.698 1.00 93.38 265 SER A CA 1
ATOM 2153 C C . SER A 1 265 ? -18.556 0.215 27.382 1.00 93.38 265 SER A C 1
ATOM 2155 O O . SER A 1 265 ? -18.925 0.568 26.265 1.00 93.38 265 SER A O 1
ATOM 2157 N N . GLU A 1 266 ? -18.370 1.075 28.383 1.00 93.38 266 GLU A N 1
ATOM 2158 C CA . GLU A 1 266 ? -18.520 2.520 28.235 1.00 93.38 266 GLU A CA 1
ATOM 2159 C C . GLU A 1 266 ? -17.203 3.239 28.539 1.00 93.38 266 GLU A C 1
ATOM 2161 O O . GLU A 1 266 ? -16.572 3.027 29.580 1.00 93.38 266 GLU A O 1
ATOM 2166 N N . GLU A 1 267 ? -16.804 4.146 27.651 1.00 92.31 267 GLU A N 1
ATOM 2167 C CA . GLU A 1 267 ? -15.617 4.982 27.809 1.00 92.31 267 GLU A CA 1
ATOM 2168 C C . GLU A 1 267 ? -16.004 6.466 27.783 1.00 92.31 267 GLU A C 1
ATOM 2170 O O . GLU A 1 267 ? -16.569 6.963 26.812 1.00 92.31 267 GLU A O 1
ATOM 2175 N N . LYS A 1 268 ? -15.695 7.214 28.851 1.00 89.75 268 LYS A N 1
ATOM 2176 C CA . LYS A 1 268 ? -15.975 8.660 28.907 1.00 89.75 268 LYS A CA 1
ATOM 2177 C C . LYS A 1 268 ? -14.997 9.432 28.019 1.00 89.75 268 LYS A C 1
ATOM 2179 O O . LYS A 1 268 ? -13.782 9.318 28.190 1.00 89.75 268 LYS A O 1
ATOM 2184 N N . LYS A 1 269 ? -15.511 10.303 27.143 1.00 85.19 269 LYS A N 1
ATOM 2185 C CA . LYS A 1 269 ? -14.690 11.226 26.344 1.00 85.19 269 LYS A CA 1
ATOM 2186 C C . LYS A 1 269 ? -14.093 12.282 27.274 1.00 85.19 269 LYS A C 1
ATOM 2188 O O . LYS A 1 269 ? -14.776 13.178 27.767 1.00 85.19 269 LYS A O 1
ATOM 2193 N N . HIS A 1 270 ? -12.800 12.172 27.560 1.00 75.50 270 HIS A N 1
ATOM 2194 C CA . HIS A 1 270 ? -12.110 13.179 28.357 1.00 75.50 270 HIS A CA 1
ATOM 2195 C C . HIS A 1 270 ? -11.885 14.447 27.527 1.00 75.50 270 HIS A C 1
ATOM 2197 O O . HIS A 1 270 ? -11.100 14.443 26.578 1.00 75.50 270 HIS A O 1
ATOM 2203 N N . VAL A 1 271 ? -12.517 15.555 27.926 1.00 67.31 271 VAL A N 1
ATOM 2204 C CA . VAL A 1 271 ? -12.170 16.886 27.414 1.00 67.31 271 VAL A CA 1
ATOM 2205 C C . VAL A 1 271 ? -10.706 17.143 27.767 1.00 67.31 271 VAL A C 1
ATOM 2207 O O . VAL A 1 271 ? -10.314 17.022 28.932 1.00 67.31 271 VAL A O 1
ATOM 2210 N N . LYS A 1 272 ? -9.876 17.466 26.768 1.00 56.06 272 LYS A N 1
ATOM 2211 C CA . LYS A 1 272 ? -8.465 17.832 26.962 1.00 56.06 272 LYS A CA 1
ATOM 2212 C C . LYS A 1 272 ? -8.362 19.202 27.648 1.00 56.06 272 LYS A C 1
ATOM 2214 O O . LYS A 1 272 ? -7.941 20.180 27.049 1.00 56.06 272 LYS A O 1
ATOM 2219 N N . GLY A 1 273 ? -8.744 19.277 28.918 1.00 58.31 273 GLY A N 1
ATOM 2220 C CA . GLY A 1 273 ? -8.368 20.374 29.800 1.00 58.31 273 GLY A CA 1
ATOM 2221 C C . GLY A 1 273 ? -6.942 20.166 30.301 1.00 58.31 273 GLY A C 1
ATOM 2222 O O . GLY A 1 273 ? -6.495 19.025 30.463 1.00 58.31 273 GLY A O 1
ATOM 2223 N N . LYS A 1 274 ? -6.218 21.258 30.579 1.00 50.38 274 LYS A N 1
ATOM 2224 C CA . LYS A 1 274 ? -4.964 21.196 31.338 1.00 50.38 274 LYS A CA 1
ATOM 2225 C C . LYS A 1 274 ? -5.263 20.470 32.652 1.00 50.38 274 LYS A C 1
ATOM 2227 O O . LYS A 1 274 ? -5.822 21.061 33.572 1.00 50.38 274 LYS A O 1
ATOM 2232 N N . ARG A 1 275 ? -4.884 19.191 32.763 1.00 49.12 275 ARG A N 1
ATOM 2233 C CA . ARG A 1 275 ? -4.749 18.500 34.052 1.00 49.12 275 ARG A CA 1
ATOM 2234 C C . ARG A 1 275 ? -3.568 19.144 34.773 1.00 49.12 275 ARG A C 1
ATOM 2236 O O . ARG A 1 275 ? -2.480 18.585 34.853 1.00 49.12 275 ARG A O 1
ATOM 2243 N N . GLY A 1 276 ? -3.770 20.366 35.255 1.00 57.31 276 GLY A N 1
ATOM 2244 C CA . GLY A 1 276 ? -2.900 20.947 36.250 1.00 57.31 276 GLY A CA 1
ATOM 2245 C C . GLY A 1 276 ? -2.975 20.039 37.465 1.00 57.31 276 GLY A C 1
ATOM 2246 O O . GLY A 1 276 ? -4.035 19.890 38.073 1.00 57.31 276 GLY A O 1
ATOM 2247 N N . ARG A 1 277 ? -1.856 19.406 37.819 1.00 63.41 277 ARG A N 1
AT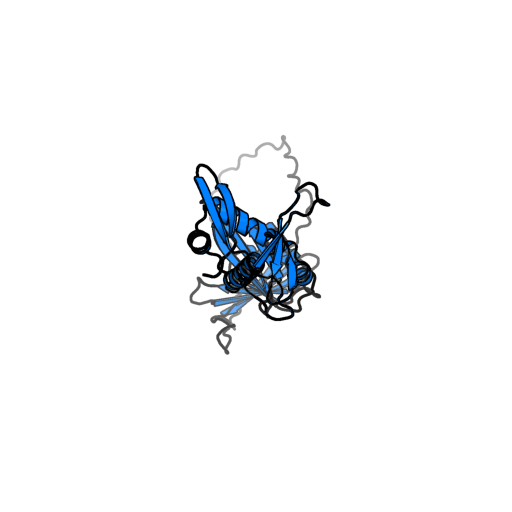OM 2248 C CA . ARG A 1 277 ? -1.666 18.926 39.187 1.00 63.41 277 ARG A CA 1
ATOM 2249 C C . ARG A 1 277 ? -1.963 20.133 40.076 1.00 63.41 277 ARG A C 1
ATOM 2251 O O . ARG A 1 277 ? -1.307 21.160 39.898 1.00 63.41 277 ARG A O 1
ATOM 2258 N N . LYS A 1 278 ? -2.961 20.050 40.969 1.00 64.19 278 LYS A N 1
ATOM 2259 C CA . LYS A 1 278 ? -3.175 21.104 41.976 1.00 64.19 278 LYS A CA 1
ATOM 2260 C C . LYS A 1 278 ? -1.805 21.404 42.584 1.00 64.19 278 LYS A C 1
ATOM 2262 O O . LYS A 1 278 ? -1.129 20.470 43.023 1.00 64.19 278 LYS A O 1
ATOM 2267 N N . LYS A 1 279 ? -1.362 22.664 42.495 1.00 61.38 279 LYS A N 1
ATOM 2268 C CA . LYS A 1 279 ? -0.061 23.108 43.010 1.00 61.38 279 LYS A CA 1
ATOM 2269 C C . LYS A 1 279 ? 0.005 22.613 44.454 1.00 61.38 279 LYS A C 1
ATOM 2271 O O . LYS A 1 279 ? -0.866 22.956 45.249 1.00 61.38 279 LYS A O 1
ATOM 2276 N N . GLY A 1 280 ? 0.942 21.713 44.748 1.00 56.28 280 GLY A N 1
ATOM 2277 C CA . GLY A 1 280 ? 1.059 21.146 46.086 1.00 56.28 280 GLY A CA 1
ATOM 2278 C C . GLY A 1 280 ? 1.250 22.290 47.072 1.00 56.28 280 GLY A C 1
ATOM 2279 O O . GLY A 1 280 ? 2.200 23.058 46.932 1.00 56.28 280 GLY A O 1
ATOM 2280 N N . SER A 1 281 ? 0.332 22.430 48.027 1.00 55.97 281 SER A N 1
ATOM 2281 C CA . SER A 1 281 ? 0.542 23.295 49.183 1.00 55.97 281 SER A CA 1
ATOM 2282 C C . SER A 1 281 ? 1.792 22.786 49.898 1.00 55.97 281 SER A C 1
ATOM 2284 O O . SER A 1 281 ? 1.794 21.678 50.432 1.00 55.97 281 SER A O 1
ATOM 2286 N N . LYS A 1 282 ? 2.878 23.568 49.881 1.00 59.38 282 LYS A N 1
ATOM 2287 C CA . LYS A 1 282 ? 4.117 23.241 50.606 1.00 59.38 282 LYS A CA 1
ATOM 2288 C C . LYS A 1 282 ? 3.947 23.311 52.136 1.00 59.38 282 LYS A C 1
ATOM 2290 O O . LYS A 1 282 ? 4.877 22.951 52.843 1.00 59.38 282 LYS A O 1
ATOM 2295 N N . ASN A 1 283 ? 2.764 23.691 52.635 1.00 56.00 283 ASN A N 1
ATOM 2296 C CA . ASN A 1 283 ? 2.504 23.928 54.059 1.00 56.00 283 ASN A CA 1
ATOM 2297 C C . ASN A 1 283 ? 1.531 22.941 54.721 1.00 56.00 283 ASN A C 1
ATOM 2299 O O . ASN A 1 283 ? 1.188 23.131 55.888 1.00 56.00 283 ASN A O 1
ATOM 2303 N N . SER A 1 284 ? 1.093 21.862 54.060 1.00 47.47 284 SER A N 1
ATOM 2304 C CA . SER A 1 284 ? 0.368 20.819 54.799 1.00 47.47 284 SER A CA 1
ATOM 2305 C C . SER A 1 284 ? 1.362 20.002 55.629 1.00 47.47 284 SER A C 1
ATOM 2307 O O . SER A 1 284 ? 2.131 19.211 55.073 1.00 47.47 284 SER A O 1
ATOM 2309 N N . LYS A 1 285 ? 1.352 20.199 56.955 1.00 53.09 285 LYS A N 1
ATOM 2310 C CA . LYS A 1 285 ? 2.075 19.366 57.928 1.00 53.09 285 LYS A CA 1
ATOM 2311 C C . LYS A 1 285 ? 1.874 17.890 57.563 1.00 53.09 285 LYS A C 1
ATOM 2313 O O . LYS A 1 285 ? 0.739 17.429 57.466 1.00 53.09 285 LYS A O 1
ATOM 2318 N N . LYS A 1 286 ? 2.969 17.154 57.336 1.00 49.25 286 LYS A N 1
ATOM 2319 C CA . LYS A 1 286 ? 2.937 15.694 57.165 1.00 49.25 286 LYS A CA 1
ATOM 2320 C C . LYS A 1 286 ? 2.346 15.081 58.436 1.00 49.25 286 LYS A C 1
ATOM 2322 O O . LYS A 1 286 ? 3.058 14.905 59.421 1.00 49.25 286 LYS A O 1
ATOM 2327 N N . ILE A 1 287 ? 1.059 14.752 58.416 1.00 54.59 287 ILE A N 1
ATOM 2328 C CA . ILE A 1 287 ? 0.468 13.867 59.417 1.00 54.59 287 ILE A CA 1
ATOM 2329 C C . ILE A 1 287 ? 1.069 12.486 59.143 1.00 54.59 287 ILE A C 1
ATOM 2331 O O . ILE A 1 287 ? 0.839 11.900 58.084 1.00 54.59 287 ILE A O 1
ATOM 2335 N N . LYS A 1 288 ? 1.923 12.010 60.056 1.00 49.22 288 LYS A N 1
ATOM 2336 C CA . LYS A 1 288 ? 2.472 10.651 60.006 1.00 49.22 288 LYS A CA 1
ATOM 2337 C C . LYS A 1 288 ? 1.294 9.667 60.079 1.00 49.22 288 LYS A C 1
ATOM 2339 O O . LYS A 1 288 ? 0.515 9.770 61.024 1.00 49.22 288 LYS A O 1
ATOM 2344 N N . PRO A 1 289 ? 1.138 8.732 59.128 1.00 43.97 289 PRO A N 1
ATOM 2345 C CA . PRO A 1 289 ? 0.116 7.706 59.246 1.00 43.97 289 PRO A CA 1
ATOM 2346 C C . PRO A 1 289 ? 0.500 6.775 60.399 1.00 43.97 289 PRO A C 1
ATOM 2348 O O . PRO A 1 289 ? 1.535 6.109 60.351 1.00 43.97 289 PRO A O 1
ATOM 2351 N N . SER A 1 290 ? -0.319 6.761 61.451 1.00 45.91 290 SER A N 1
ATOM 2352 C CA . SER A 1 290 ? -0.233 5.744 62.489 1.00 45.91 290 SER A CA 1
ATOM 2353 C C . SER A 1 290 ? -0.632 4.398 61.890 1.00 45.91 290 SER A C 1
ATOM 2355 O O . SER A 1 290 ? -1.631 4.241 61.187 1.00 45.91 290 SER A O 1
ATOM 2357 N N . THR A 1 291 ? 0.219 3.417 62.132 1.00 50.03 291 THR A N 1
ATOM 2358 C CA . THR A 1 291 ? 0.049 2.020 61.771 1.00 50.03 291 THR A CA 1
ATOM 2359 C C . THR A 1 291 ? -1.211 1.444 62.415 1.00 50.03 291 THR A C 1
ATOM 2361 O O . THR A 1 291 ? -1.228 1.140 63.603 1.00 50.03 291 THR A O 1
ATOM 2364 N N . LYS A 1 292 ? -2.250 1.188 61.615 1.00 42.41 292 LYS A N 1
ATOM 2365 C CA . LYS A 1 292 ? -3.209 0.112 61.894 1.00 42.41 292 LYS A CA 1
ATOM 2366 C C . LYS A 1 292 ? -3.404 -0.739 60.644 1.00 42.41 292 LYS A C 1
ATOM 2368 O O . LYS A 1 292 ? -4.065 -0.350 59.686 1.00 42.41 292 LYS A O 1
ATOM 2373 N N . LYS A 1 293 ? -2.776 -1.919 60.680 1.00 46.94 293 LYS A N 1
ATOM 2374 C CA . LYS A 1 293 ? -3.160 -3.101 59.902 1.00 46.94 293 LYS A CA 1
ATOM 2375 C C . LYS A 1 293 ? -4.661 -3.345 60.098 1.00 46.94 293 LYS A C 1
ATOM 2377 O O . LYS A 1 293 ? -5.094 -3.301 61.243 1.00 46.94 293 LYS A O 1
ATOM 2382 N N . LEU A 1 294 ? -5.393 -3.650 59.020 1.00 39.38 294 LEU A N 1
ATOM 2383 C CA . LEU A 1 294 ? -6.457 -4.670 58.980 1.00 39.38 294 LEU A CA 1
ATOM 2384 C C . LEU A 1 294 ? -7.006 -4.859 57.546 1.00 39.38 294 LEU A C 1
ATOM 2386 O O . LEU A 1 294 ? -7.748 -4.035 57.026 1.00 39.38 294 LEU A O 1
ATOM 2390 N N . SER A 1 295 ? -6.660 -6.020 56.977 1.00 38.06 295 SER A N 1
ATOM 2391 C CA . SER A 1 295 ? -7.354 -6.828 55.951 1.00 38.06 295 SER A CA 1
ATOM 2392 C C . SER A 1 295 ? -7.606 -6.288 54.520 1.00 38.06 295 SER A C 1
ATOM 2394 O O . SER A 1 295 ? -8.100 -5.176 54.332 1.00 38.06 295 SER A O 1
ATOM 2396 N N . PRO A 1 296 ? -7.363 -7.112 53.476 1.00 41.03 296 PRO A N 1
ATOM 2397 C CA . PRO A 1 296 ? -7.723 -6.791 52.100 1.00 41.03 296 PRO A CA 1
ATOM 2398 C C . PRO A 1 296 ? -9.208 -7.095 51.842 1.00 41.03 296 PRO A C 1
ATOM 2400 O O . PRO A 1 296 ? -9.607 -8.252 51.718 1.00 41.03 296 PRO A O 1
ATOM 2403 N N . LYS A 1 297 ? -10.035 -6.056 51.681 1.00 40.78 297 LYS A N 1
ATOM 2404 C CA . LYS A 1 297 ? -11.340 -6.205 51.020 1.00 40.78 297 LYS A CA 1
ATOM 2405 C C . LYS A 1 297 ? -11.103 -6.480 49.532 1.00 40.78 297 LYS A C 1
ATOM 2407 O O . LYS A 1 297 ? -10.722 -5.579 48.781 1.00 40.78 297 LYS A O 1
ATOM 2412 N N . LYS A 1 298 ? -11.330 -7.730 49.114 1.00 38.41 298 LYS A N 1
ATOM 2413 C CA . LYS A 1 298 ? -11.560 -8.105 47.711 1.00 38.41 298 LYS A CA 1
ATOM 2414 C C . LYS A 1 298 ? -12.625 -7.162 47.142 1.00 38.41 298 LYS A C 1
ATOM 2416 O O . LYS A 1 298 ? -13.760 -7.158 47.603 1.00 38.41 298 LYS A O 1
ATOM 2421 N N . LYS A 1 299 ? -12.252 -6.345 46.154 1.00 39.09 299 LYS A N 1
ATOM 2422 C CA . LYS A 1 299 ? -13.219 -5.662 45.292 1.00 39.09 299 LYS A CA 1
ATOM 2423 C C . LYS A 1 299 ? -13.792 -6.704 44.345 1.00 39.09 299 LYS A C 1
ATOM 2425 O O . LYS A 1 299 ? -13.161 -7.060 43.352 1.00 39.09 299 LYS A O 1
ATOM 2430 N N . GLU A 1 300 ? -14.966 -7.195 44.692 1.00 36.12 300 GLU A N 1
ATOM 2431 C CA . GLU A 1 300 ? -15.840 -7.932 43.798 1.00 36.12 300 GLU A CA 1
ATOM 2432 C C . GLU A 1 300 ? -16.212 -6.995 42.639 1.00 36.12 300 GLU A C 1
ATOM 2434 O O . GLU A 1 300 ? -16.859 -5.965 42.821 1.00 36.12 300 GLU A O 1
ATOM 2439 N N . LYS A 1 301 ? -15.687 -7.280 41.443 1.00 38.50 301 LYS A N 1
ATOM 2440 C CA . LYS A 1 301 ? -16.215 -6.708 40.205 1.00 38.50 301 LYS A CA 1
ATOM 2441 C C . LYS A 1 301 ? -17.447 -7.531 39.866 1.00 38.50 301 LYS A C 1
ATOM 2443 O O . LYS A 1 301 ? -17.305 -8.636 39.348 1.00 38.50 301 LYS A O 1
ATOM 2448 N N . THR A 1 302 ? -18.625 -6.998 40.154 1.00 34.09 302 THR A N 1
ATOM 2449 C CA . THR A 1 302 ? -19.891 -7.546 39.673 1.00 34.09 302 THR A CA 1
ATOM 2450 C C . THR A 1 302 ? -19.872 -7.470 38.149 1.00 34.09 302 THR A C 1
ATOM 2452 O O . THR A 1 302 ? -19.988 -6.403 37.552 1.00 34.09 302 THR A O 1
ATOM 2455 N N . ARG A 1 303 ? -19.589 -8.608 37.518 1.00 35.16 303 ARG A N 1
ATOM 2456 C CA . ARG A 1 303 ? -19.701 -8.829 36.081 1.00 35.16 303 ARG A CA 1
ATOM 2457 C C . ARG A 1 303 ? -20.997 -9.611 35.933 1.00 35.16 303 ARG A C 1
ATOM 2459 O O . ARG A 1 303 ? -21.000 -10.813 36.179 1.00 35.16 303 ARG A O 1
ATOM 2466 N N . THR A 1 304 ? -22.095 -8.928 35.636 1.00 36.16 304 THR A N 1
ATOM 2467 C CA . THR A 1 304 ? -23.339 -9.589 35.243 1.00 36.16 304 THR A CA 1
ATOM 2468 C C . THR A 1 304 ? -23.061 -10.316 33.931 1.00 36.16 304 THR A C 1
ATOM 2470 O O . THR A 1 304 ? -22.897 -9.707 32.878 1.00 36.16 304 THR A O 1
ATOM 2473 N N . LYS A 1 305 ? -22.861 -11.632 34.033 1.00 31.77 305 LYS A N 1
ATOM 2474 C CA . LYS A 1 305 ? -22.995 -12.562 32.918 1.00 31.77 305 LYS A CA 1
ATOM 2475 C C . LYS A 1 305 ? -24.473 -12.913 32.864 1.00 31.77 305 LYS A C 1
ATOM 2477 O O . LYS A 1 305 ? -24.928 -13.680 33.706 1.00 31.77 305 LYS A O 1
ATOM 2482 N N . GLU A 1 306 ? -25.196 -12.351 31.913 1.00 36.06 306 GLU A N 1
ATOM 2483 C CA . GLU A 1 306 ? -26.411 -13.005 31.443 1.00 36.06 306 GLU A CA 1
ATOM 2484 C C . GLU A 1 306 ? -25.957 -14.080 30.453 1.00 36.06 306 GLU A C 1
ATOM 2486 O O . GLU A 1 306 ? -25.260 -13.797 29.478 1.00 36.06 306 GLU A O 1
ATOM 2491 N N . LEU A 1 307 ? -26.216 -15.334 30.821 1.00 30.72 307 LEU A N 1
ATOM 2492 C CA . LEU A 1 307 ? -26.086 -16.498 29.956 1.00 30.72 307 LEU A CA 1
ATOM 2493 C C . LEU A 1 307 ? -27.395 -16.599 29.171 1.00 30.72 307 LEU A C 1
ATOM 2495 O O . LEU A 1 307 ? -28.437 -16.844 29.775 1.00 30.72 307 LEU A O 1
ATOM 2499 N N . PHE A 1 308 ? -27.305 -16.405 27.861 1.00 38.59 308 PHE A N 1
ATOM 2500 C CA . PHE A 1 308 ? -28.216 -16.974 26.877 1.00 38.59 308 PHE A CA 1
ATOM 2501 C C . PHE A 1 308 ? -27.376 -17.852 25.955 1.00 38.59 308 PHE A C 1
ATOM 2503 O O . PHE A 1 308 ? -26.251 -17.409 25.615 1.00 38.59 308 PHE A O 1
#

Sequence (308 aa):
MKRLYYHNLVFKVNNYEGSYNIPILCPNTSRGCKSDNIKKDGHDTSVKSSPQKYTCKDCGTTFYAHTSAFYRDIESNINEFMLNLFEKGKIDNNTVKELLECSNSSVSIILKRIMEAVNESFEVKMAWDTPVHGEIIFIDETWIKINSKDWYLVVVISEDRTILGWKLVKRRTAKVITKIVHEAILRLPQPPAIIITDDFSTYKRVVKMLNYNLIHVRHIHKNPRIHMVVDIIEHEPKKIITTHIATANDIFTNENTFLTGVSTSEEKKHVKGKRGRKKGSKNSKKIKPSTKKLSPKKKEKTRTKELF

pLDDT: mean 82.03, std 16.04, range [30.72, 97.94]